Protein AF-A0A1Q6H494-F1 (afdb_monomer_lite)

Radius of gyration: 27.71 Å; chains: 1; bounding box: 66×33×76 Å

pLDDT: mean 83.24, std 15.24, range [41.16, 98.56]

Structure (mmCIF, N/CA/C/O backbone):
data_AF-A0A1Q6H494-F1
#
_entry.id   AF-A0A1Q6H494-F1
#
loop_
_atom_site.group_PDB
_atom_site.id
_atom_site.type_symbol
_atom_site.label_atom_id
_atom_site.label_alt_id
_atom_site.label_comp_id
_atom_site.label_asym_id
_atom_site.label_entity_id
_atom_site.label_seq_id
_atom_site.pdbx_PDB_ins_code
_atom_site.Cartn_x
_atom_site.Cartn_y
_atom_site.Cartn_z
_atom_site.occupancy
_atom_site.B_iso_or_equiv
_atom_site.auth_seq_id
_atom_site.auth_comp_id
_atom_site.auth_asym_id
_atom_site.auth_atom_id
_atom_site.pdbx_PDB_model_num
ATOM 1 N N . MET A 1 1 ? 26.817 -9.855 -6.573 1.00 48.25 1 MET A N 1
ATOM 2 C CA . MET A 1 1 ? 27.328 -9.521 -7.919 1.00 48.25 1 MET A CA 1
ATOM 3 C C . MET A 1 1 ? 26.143 -9.553 -8.898 1.00 48.25 1 MET A C 1
ATOM 5 O O . MET A 1 1 ? 26.113 -10.380 -9.786 1.00 48.25 1 MET A O 1
ATOM 9 N N . GLU A 1 2 ? 25.109 -8.721 -8.691 1.00 61.47 2 GLU A N 1
ATOM 10 C CA . GLU A 1 2 ? 23.854 -8.777 -9.490 1.00 61.47 2 GLU A CA 1
ATOM 11 C C . GLU A 1 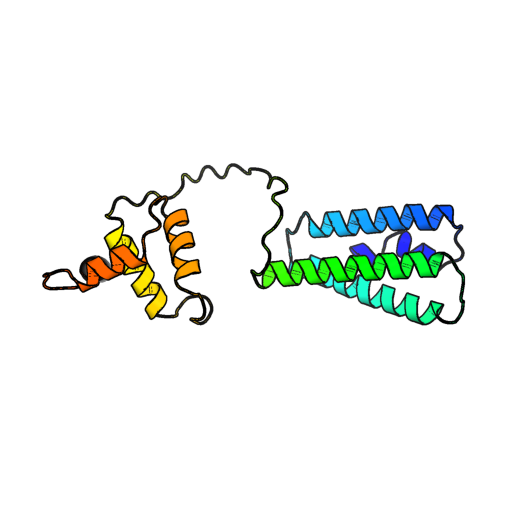2 ? 23.600 -7.522 -10.344 1.00 61.47 2 GLU A C 1
ATOM 13 O O . GLU A 1 2 ? 22.738 -7.532 -11.211 1.00 61.47 2 GLU A O 1
ATOM 18 N N . HIS A 1 3 ? 24.362 -6.439 -10.158 1.00 62.06 3 HIS A N 1
ATOM 19 C CA . HIS A 1 3 ? 24.168 -5.200 -10.926 1.00 62.06 3 HIS A CA 1
ATOM 20 C C . HIS A 1 3 ? 24.832 -5.224 -12.317 1.00 62.06 3 HIS A C 1
ATOM 22 O O . HIS A 1 3 ? 24.537 -4.365 -13.139 1.00 62.06 3 HIS A O 1
ATOM 28 N N . LEU A 1 4 ? 25.700 -6.207 -12.594 1.00 73.88 4 LEU A N 1
ATOM 29 C CA . LEU A 1 4 ? 26.452 -6.319 -13.854 1.00 73.88 4 LEU A CA 1
ATOM 30 C C . LEU A 1 4 ? 25.690 -7.047 -14.976 1.00 73.88 4 LEU A C 1
ATOM 32 O O . LEU A 1 4 ? 26.158 -7.074 -16.112 1.00 73.88 4 LEU A O 1
ATOM 36 N N . ILE A 1 5 ? 24.509 -7.606 -14.685 1.00 79.19 5 ILE A N 1
ATOM 37 C CA . ILE A 1 5 ? 23.743 -8.470 -15.606 1.00 79.19 5 ILE A CA 1
ATOM 38 C C . ILE A 1 5 ? 23.519 -7.795 -16.970 1.00 79.19 5 ILE A C 1
ATOM 40 O O . ILE A 1 5 ? 23.614 -8.433 -18.014 1.00 79.19 5 ILE A O 1
ATOM 44 N N . LEU A 1 6 ? 23.267 -6.484 -16.971 1.00 81.50 6 LEU A N 1
ATOM 45 C CA . LEU A 1 6 ? 22.987 -5.720 -18.187 1.00 81.50 6 LEU A CA 1
ATOM 46 C C . LEU A 1 6 ? 24.255 -5.254 -18.920 1.00 81.50 6 LEU A C 1
ATOM 48 O O . LEU A 1 6 ? 24.252 -5.151 -20.149 1.00 81.50 6 LEU A O 1
ATOM 52 N N . THR A 1 7 ? 25.341 -5.004 -18.191 1.00 76.94 7 THR A N 1
ATOM 53 C CA . THR A 1 7 ? 26.609 -4.490 -18.734 1.00 76.94 7 THR A CA 1
ATOM 54 C C . THR A 1 7 ? 27.553 -5.589 -19.215 1.00 76.94 7 THR A C 1
ATOM 56 O O . THR A 1 7 ? 28.468 -5.323 -19.985 1.00 76.94 7 THR A O 1
ATOM 59 N N . GLU A 1 8 ? 27.317 -6.843 -18.827 1.00 80.00 8 GLU A N 1
ATOM 60 C CA . GLU A 1 8 ? 28.059 -8.005 -19.337 1.00 80.00 8 GLU A CA 1
ATOM 61 C C . GLU A 1 8 ? 27.537 -8.526 -20.688 1.00 80.00 8 GLU A C 1
ATOM 63 O O . GLU A 1 8 ? 28.147 -9.424 -21.290 1.00 80.00 8 GLU A O 1
ATOM 68 N N . THR A 1 9 ? 26.435 -7.953 -21.185 1.00 81.56 9 THR A N 1
ATOM 69 C CA . THR A 1 9 ? 25.800 -8.336 -22.452 1.00 81.56 9 THR A CA 1
ATOM 70 C C . THR A 1 9 ? 26.727 -8.120 -23.651 1.00 81.56 9 THR A C 1
ATOM 72 O O . THR A 1 9 ? 27.613 -7.260 -23.659 1.00 81.56 9 THR A O 1
ATOM 75 N N . SER A 1 10 ? 26.504 -8.895 -24.717 1.00 81.25 10 SER A N 1
ATOM 76 C CA . SER A 1 10 ? 27.231 -8.742 -25.986 1.00 81.25 10 SER A CA 1
ATOM 77 C C . SER A 1 10 ? 27.125 -7.324 -26.552 1.00 81.25 10 SER A C 1
ATOM 79 O O . SER A 1 10 ? 28.066 -6.851 -27.183 1.00 81.25 10 SER A O 1
ATOM 81 N N . PHE A 1 11 ? 26.034 -6.613 -26.258 1.00 87.25 11 PHE A N 1
ATOM 82 C CA . PHE A 1 11 ? 25.824 -5.234 -26.677 1.00 87.25 11 PHE A CA 1
ATOM 83 C C . PHE A 1 11 ? 26.914 -4.282 -26.163 1.00 87.25 11 PHE A C 1
ATOM 85 O O . PHE A 1 11 ? 27.525 -3.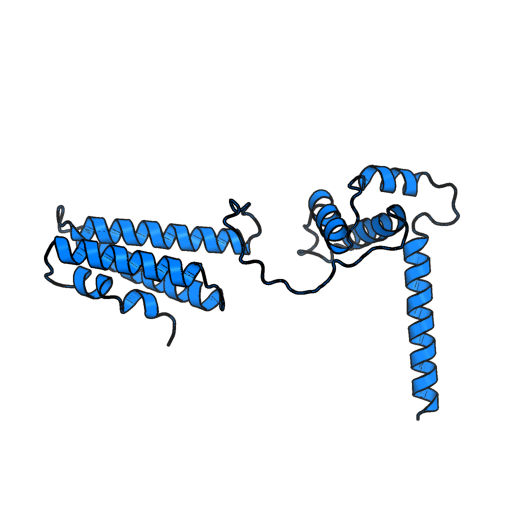581 -26.968 1.00 87.25 11 PHE A O 1
ATOM 92 N N . PHE A 1 12 ? 27.237 -4.311 -24.862 1.00 82.50 12 PHE A N 1
ATOM 93 C CA . PHE A 1 12 ? 28.277 -3.448 -24.279 1.00 82.50 12 PHE A CA 1
ATOM 94 C C . PHE A 1 12 ? 29.678 -3.742 -24.835 1.00 82.50 12 PHE A C 1
ATOM 96 O O . PHE A 1 12 ? 30.480 -2.832 -25.048 1.00 82.50 12 PHE A O 1
ATOM 103 N N . ARG A 1 13 ? 29.956 -5.005 -25.179 1.00 81.62 13 ARG A N 1
ATOM 104 C CA . ARG A 1 13 ? 31.223 -5.387 -25.826 1.00 81.62 13 ARG A CA 1
ATOM 105 C C . ARG A 1 13 ? 31.335 -4.826 -27.243 1.00 81.62 13 ARG A C 1
ATOM 107 O O . ARG A 1 13 ? 32.411 -4.402 -27.655 1.00 81.62 13 ARG A O 1
ATOM 114 N N . LEU A 1 14 ? 30.230 -4.809 -27.989 1.00 80.81 14 LEU A N 1
ATOM 115 C CA . LEU A 1 14 ? 30.208 -4.380 -29.390 1.00 80.81 14 LEU A CA 1
ATOM 116 C C . LEU A 1 14 ? 30.196 -2.851 -29.534 1.00 80.81 14 LEU A C 1
ATOM 118 O O . LEU A 1 14 ? 30.801 -2.331 -30.472 1.00 80.81 14 LEU A O 1
ATOM 122 N N . ILE A 1 15 ? 29.592 -2.116 -28.592 1.00 79.00 15 ILE A N 1
ATOM 123 C CA . ILE A 1 15 ? 29.667 -0.641 -28.569 1.00 79.00 15 ILE A CA 1
ATOM 124 C C . ILE A 1 15 ? 31.051 -0.124 -28.143 1.00 79.00 15 ILE A C 1
ATOM 126 O O . ILE A 1 15 ? 31.426 0.976 -28.547 1.00 79.00 15 ILE A O 1
ATOM 130 N N . GLY A 1 16 ? 31.821 -0.915 -27.385 1.00 68.12 16 GLY A N 1
ATOM 131 C CA . GLY A 1 16 ? 33.218 -0.632 -27.030 1.00 68.12 16 GLY A CA 1
ATOM 132 C C . GLY A 1 16 ? 34.263 -1.109 -28.054 1.00 68.12 16 GLY A C 1
ATOM 133 O O . GLY A 1 16 ? 35.441 -0.796 -27.896 1.00 68.12 16 GLY A O 1
ATOM 134 N N . GLY A 1 17 ? 33.859 -1.856 -29.092 1.00 68.38 17 GLY A N 1
ATOM 135 C CA . GLY A 1 17 ? 34.751 -2.533 -30.046 1.00 68.38 17 GLY A CA 1
ATOM 136 C C . GLY A 1 17 ? 34.534 -2.171 -31.527 1.00 68.38 17 GLY A C 1
ATOM 137 O O . GLY A 1 17 ? 33.851 -1.205 -31.870 1.00 68.38 17 GLY A O 1
ATOM 138 N N . SER A 1 18 ? 35.135 -2.950 -32.438 1.00 58.34 18 SER A N 1
ATOM 139 C CA . SER A 1 18 ? 35.147 -2.724 -33.899 1.00 58.34 18 SER A CA 1
ATOM 140 C C . SER A 1 18 ? 34.170 -3.620 -34.687 1.00 58.34 18 SER A C 1
ATOM 142 O O . SER A 1 18 ? 34.555 -4.222 -35.686 1.00 58.34 18 SER A O 1
ATOM 144 N N . ALA A 1 19 ? 32.924 -3.746 -34.231 1.00 57.44 19 ALA A N 1
ATOM 145 C CA . ALA A 1 19 ? 31.942 -4.672 -34.809 1.00 57.44 19 ALA A CA 1
ATOM 146 C C . ALA A 1 19 ? 31.253 -4.183 -36.102 1.00 57.44 19 ALA A C 1
ATOM 148 O O . ALA A 1 19 ? 31.199 -2.973 -36.367 1.00 57.44 19 ALA A O 1
ATOM 149 N N . CYS A 1 20 ? 30.692 -5.133 -36.867 1.00 61.88 20 CYS A N 1
ATOM 150 C CA . CYS A 1 20 ? 29.873 -4.899 -38.065 1.00 61.88 20 CYS A CA 1
ATOM 151 C C . CYS A 1 20 ? 28.445 -4.419 -37.709 1.00 61.88 20 CYS A C 1
ATOM 153 O O . CYS A 1 20 ? 27.949 -4.635 -36.603 1.00 61.88 20 CYS A O 1
ATOM 155 N N . ASN A 1 21 ? 27.764 -3.752 -38.650 1.00 65.44 21 ASN A N 1
ATOM 156 C CA . ASN A 1 21 ? 26.448 -3.130 -38.437 1.00 65.44 21 ASN A CA 1
ATOM 157 C C . ASN A 1 21 ? 25.306 -4.125 -38.153 1.00 65.44 21 ASN A C 1
ATOM 159 O O . ASN A 1 21 ? 24.384 -3.784 -37.411 1.00 65.44 21 ASN A O 1
ATOM 163 N N . ASP A 1 22 ? 25.354 -5.335 -38.709 1.00 68.44 22 ASP A N 1
ATOM 164 C CA . ASP A 1 22 ? 24.298 -6.331 -38.480 1.00 68.44 22 ASP A CA 1
ATOM 165 C C . ASP A 1 22 ? 24.406 -6.943 -37.069 1.00 68.44 22 ASP A C 1
ATOM 167 O O . ASP A 1 22 ? 23.403 -7.144 -36.383 1.00 68.44 22 ASP A O 1
ATOM 171 N N . GLU A 1 23 ? 25.635 -7.108 -36.569 1.00 79.31 23 GLU A N 1
ATOM 172 C CA . GLU A 1 23 ? 25.935 -7.658 -35.239 1.00 79.31 23 GLU A CA 1
ATOM 173 C C . GLU A 1 23 ? 25.487 -6.717 -34.104 1.00 79.31 23 GLU A C 1
ATOM 175 O O . GLU A 1 23 ? 25.027 -7.154 -3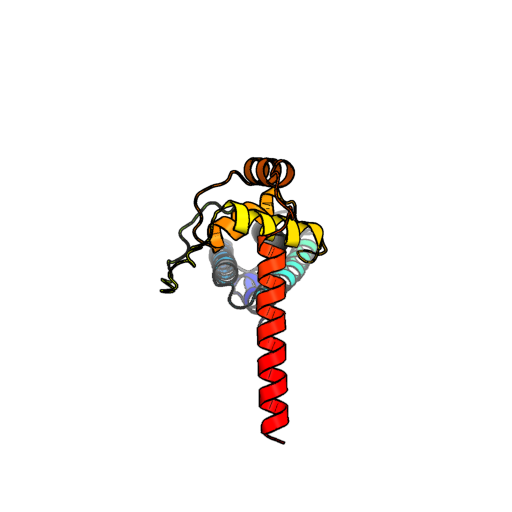3.041 1.00 79.31 23 GLU A O 1
ATOM 180 N N . ILE A 1 24 ? 25.579 -5.397 -34.312 1.00 82.88 24 ILE A N 1
ATOM 181 C CA . ILE A 1 24 ? 25.143 -4.424 -33.301 1.00 82.88 24 ILE A CA 1
ATOM 182 C C . ILE A 1 24 ? 23.616 -4.350 -33.176 1.00 82.88 24 ILE A C 1
ATOM 184 O O . ILE A 1 24 ? 23.098 -4.131 -32.081 1.00 82.88 24 ILE A O 1
ATOM 188 N N . GLN A 1 25 ? 22.876 -4.567 -34.266 1.00 85.12 25 GLN A N 1
ATOM 189 C CA . GLN A 1 25 ? 21.416 -4.584 -34.215 1.00 85.12 25 GLN A CA 1
ATOM 190 C C . GLN A 1 25 ? 20.896 -5.810 -33.459 1.00 85.12 25 GLN A C 1
ATOM 192 O O . GLN A 1 25 ? 20.002 -5.686 -32.619 1.00 85.12 25 GLN A O 1
ATOM 197 N N . GLU A 1 26 ? 21.454 -6.988 -33.743 1.00 87.06 26 GLU A N 1
ATOM 198 C CA . GLU A 1 26 ? 21.078 -8.229 -33.065 1.00 87.06 26 GLU A CA 1
ATOM 199 C C . GLU A 1 26 ? 21.383 -8.153 -31.565 1.00 87.06 26 GLU A C 1
ATOM 201 O O . GLU A 1 26 ? 20.511 -8.410 -30.731 1.00 87.06 26 GLU A O 1
ATOM 206 N N . SER A 1 27 ? 22.587 -7.698 -31.209 1.00 88.56 27 SER A N 1
ATOM 207 C CA . SER A 1 27 ? 22.971 -7.525 -29.805 1.00 88.56 27 SER A CA 1
ATOM 208 C C . SER A 1 27 ? 22.142 -6.465 -29.078 1.00 88.56 27 SER A C 1
ATOM 210 O O . SER A 1 27 ? 21.780 -6.678 -27.921 1.00 88.56 27 SER A O 1
ATOM 212 N N . TYR A 1 28 ? 21.761 -5.368 -29.745 1.00 91.00 28 TYR A N 1
ATOM 213 C CA . TYR A 1 28 ? 20.819 -4.391 -29.196 1.00 91.00 28 TYR A CA 1
ATOM 214 C C . TYR A 1 28 ? 19.468 -5.038 -28.863 1.00 91.00 28 TYR A C 1
ATOM 216 O O . TYR A 1 28 ? 18.952 -4.851 -27.763 1.00 91.00 28 TYR A O 1
ATOM 224 N N . ASN A 1 29 ? 18.898 -5.830 -29.774 1.00 89.06 29 ASN A N 1
ATOM 225 C CA . ASN A 1 29 ? 17.623 -6.510 -29.527 1.00 89.06 29 ASN A CA 1
ATOM 226 C C . ASN A 1 29 ? 17.722 -7.507 -28.359 1.00 89.06 29 ASN A C 1
ATOM 228 O O . ASN A 1 29 ? 16.798 -7.599 -27.543 1.00 89.06 29 ASN A O 1
ATOM 232 N N . GLY A 1 30 ? 18.853 -8.211 -28.245 1.00 90.38 30 GLY A N 1
ATOM 233 C CA . GLY A 1 30 ? 19.160 -9.064 -27.096 1.00 90.38 30 GLY A CA 1
ATOM 234 C C . GLY A 1 30 ? 19.204 -8.275 -25.785 1.00 90.38 30 GLY A C 1
ATOM 235 O O . GLY A 1 30 ? 18.525 -8.639 -24.829 1.00 90.38 30 GLY A O 1
ATOM 236 N N . PHE A 1 31 ? 19.907 -7.140 -25.765 1.00 93.81 31 PHE A N 1
ATOM 237 C CA . PHE A 1 31 ? 19.960 -6.246 -24.606 1.00 93.81 31 PHE A CA 1
ATOM 238 C C . PHE A 1 31 ? 18.569 -5.756 -24.179 1.00 93.81 31 PHE A C 1
ATOM 240 O O . PHE A 1 31 ? 18.227 -5.819 -23.000 1.00 93.81 31 PHE A O 1
ATOM 247 N N . ILE A 1 32 ? 17.732 -5.321 -25.127 1.00 93.88 32 ILE A N 1
ATOM 248 C CA . ILE A 1 32 ? 16.355 -4.895 -24.832 1.00 93.88 32 ILE A CA 1
ATOM 249 C C . ILE A 1 32 ? 15.541 -6.040 -24.222 1.00 93.88 32 ILE A C 1
ATOM 251 O O . ILE A 1 32 ? 14.803 -5.822 -23.262 1.00 93.88 32 ILE A O 1
ATOM 255 N N . SER A 1 33 ? 15.693 -7.257 -24.744 1.00 90.06 33 SER A N 1
ATOM 256 C CA . SER A 1 33 ? 14.998 -8.437 -24.219 1.00 90.06 33 SER A CA 1
ATOM 257 C C . SER A 1 33 ? 15.414 -8.746 -22.777 1.00 90.06 33 SER A C 1
ATOM 259 O O . SER A 1 33 ? 14.554 -9.037 -21.946 1.00 90.06 33 SER A O 1
ATOM 261 N N . GLU A 1 34 ? 16.702 -8.604 -22.456 1.00 90.06 34 GLU A N 1
ATOM 262 C CA . GLU A 1 34 ? 17.229 -8.783 -21.098 1.00 90.06 34 GLU A CA 1
ATOM 263 C C . GLU A 1 34 ? 16.669 -7.726 -20.134 1.00 90.06 34 GLU A C 1
ATOM 265 O O . GLU A 1 34 ? 16.166 -8.058 -19.061 1.00 90.06 34 GLU A O 1
ATOM 270 N N . VAL A 1 35 ? 16.652 -6.454 -20.552 1.00 90.31 35 VAL A N 1
ATOM 271 C CA . VAL A 1 35 ? 16.048 -5.356 -19.779 1.00 90.31 35 VAL A CA 1
ATOM 272 C C . VAL A 1 35 ? 14.566 -5.629 -19.508 1.00 90.31 35 VAL A C 1
ATOM 274 O O . VAL A 1 35 ? 14.103 -5.463 -18.378 1.00 90.31 35 VAL A O 1
ATOM 277 N N . VAL A 1 36 ? 13.811 -6.071 -20.519 1.00 89.12 36 VAL A N 1
ATOM 278 C CA . VAL A 1 36 ? 12.387 -6.409 -20.367 1.00 89.12 36 VAL A CA 1
ATOM 279 C C . VAL A 1 36 ? 12.200 -7.599 -19.429 1.00 89.12 36 VAL A C 1
ATOM 281 O O . VAL A 1 36 ? 11.323 -7.543 -18.568 1.00 89.12 36 VAL A O 1
ATOM 284 N N . SER A 1 37 ? 13.015 -8.648 -19.550 1.00 88.06 37 SER A N 1
ATOM 285 C CA . SER A 1 37 ? 12.975 -9.822 -18.667 1.00 88.06 37 SER A CA 1
ATOM 286 C C . SER A 1 37 ? 13.212 -9.430 -17.206 1.00 88.06 37 SER A C 1
ATOM 288 O O . SER A 1 37 ? 12.396 -9.751 -16.335 1.00 88.06 37 SER A O 1
ATOM 290 N N . LEU A 1 38 ? 14.261 -8.640 -16.955 1.00 86.50 38 LEU A N 1
ATOM 291 C CA . LEU A 1 38 ? 14.612 -8.134 -15.629 1.00 86.50 38 LEU A CA 1
ATOM 292 C C . LEU A 1 38 ? 13.497 -7.261 -15.030 1.00 86.50 38 LEU A C 1
ATOM 294 O O . LEU A 1 38 ? 13.221 -7.328 -13.832 1.00 86.50 38 LEU A O 1
ATOM 298 N N . CYS A 1 39 ? 12.821 -6.467 -15.864 1.00 84.69 39 CYS A N 1
ATOM 299 C CA . CYS A 1 39 ? 11.705 -5.625 -15.433 1.00 84.69 39 CYS A CA 1
ATOM 300 C C . CYS A 1 39 ? 10.373 -6.377 -15.292 1.00 84.69 39 CYS A C 1
ATOM 302 O O . CYS A 1 39 ? 9.480 -5.904 -14.591 1.00 84.69 39 CYS A O 1
ATOM 304 N N . SER A 1 40 ? 10.202 -7.516 -15.962 1.00 81.12 40 SER A N 1
ATOM 305 C CA . SER A 1 40 ? 8.965 -8.308 -15.916 1.00 81.12 40 SER A CA 1
ATOM 306 C 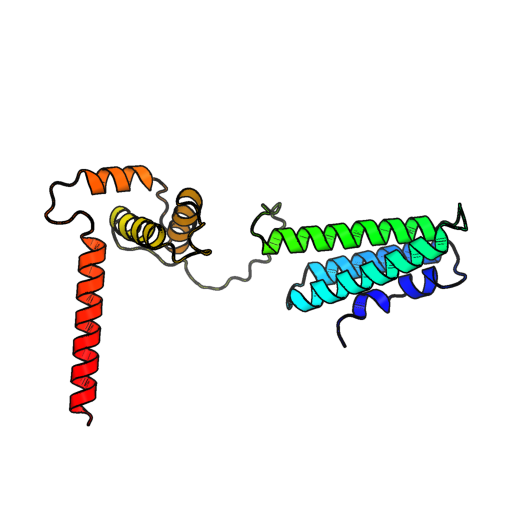C . SER A 1 40 ? 8.945 -9.260 -14.720 1.00 81.12 40 SER A C 1
ATOM 308 O O . SER A 1 40 ? 7.899 -9.469 -14.108 1.00 81.12 40 SER A O 1
ATOM 310 N N . ASN A 1 41 ? 10.108 -9.796 -14.345 1.00 69.06 41 ASN A N 1
ATOM 311 C CA . ASN A 1 41 ? 10.281 -10.739 -13.242 1.00 69.06 41 ASN A CA 1
ATOM 312 C C . ASN A 1 41 ? 10.779 -10.043 -11.966 1.00 69.06 41 ASN A C 1
ATOM 314 O O . ASN A 1 41 ? 11.749 -10.506 -11.378 1.00 69.06 41 ASN A O 1
ATOM 318 N N . MET A 1 42 ? 10.144 -8.937 -11.550 1.00 65.81 42 MET A N 1
ATOM 319 C CA . MET A 1 42 ? 10.506 -8.091 -10.387 1.00 65.81 42 MET A CA 1
ATOM 320 C C . MET A 1 42 ? 10.461 -8.826 -9.028 1.00 65.81 42 MET A C 1
ATOM 322 O O . MET A 1 42 ? 9.714 -8.455 -8.125 1.00 65.81 42 MET A O 1
ATOM 326 N N . LEU A 1 43 ? 11.262 -9.877 -8.868 1.00 63.91 43 LEU A N 1
ATOM 327 C CA . LEU A 1 43 ? 11.434 -10.645 -7.640 1.00 63.91 43 LEU A CA 1
ATOM 328 C C . LEU A 1 43 ? 12.168 -9.803 -6.588 1.00 63.91 43 LEU A C 1
ATOM 330 O O . LEU A 1 43 ? 11.864 -9.913 -5.404 1.00 63.91 43 LEU A O 1
ATOM 334 N N . ASN A 1 44 ? 13.081 -8.925 -7.027 1.00 74.75 44 ASN A N 1
ATOM 335 C CA . ASN A 1 44 ? 13.752 -7.936 -6.189 1.00 74.75 44 ASN A CA 1
ATOM 336 C C . ASN A 1 44 ? 13.825 -6.563 -6.899 1.00 74.75 44 ASN A C 1
ATOM 338 O O . ASN A 1 44 ? 14.713 -6.337 -7.726 1.00 74.75 44 ASN A O 1
ATOM 342 N N . PRO A 1 45 ? 12.909 -5.628 -6.580 1.00 78.12 45 PRO A N 1
ATOM 343 C CA . PRO A 1 45 ? 12.851 -4.315 -7.220 1.00 78.12 45 PRO A CA 1
ATOM 344 C C . PRO A 1 45 ? 14.108 -3.462 -7.026 1.00 78.12 45 PRO A C 1
ATOM 346 O O . PRO A 1 45 ? 14.384 -2.606 -7.867 1.00 78.12 45 PRO A O 1
ATOM 349 N N . GLU A 1 46 ? 14.839 -3.633 -5.922 1.00 80.75 46 GLU A N 1
ATOM 350 C CA . GLU A 1 46 ? 16.062 -2.871 -5.643 1.00 80.75 46 GLU A CA 1
ATOM 351 C C . GLU A 1 46 ? 17.188 -3.292 -6.584 1.00 80.75 46 GLU A C 1
ATOM 353 O O . GLU A 1 46 ? 17.820 -2.440 -7.206 1.00 80.75 46 GLU A O 1
ATOM 358 N N . ASN A 1 47 ? 17.361 -4.598 -6.788 1.00 83.19 47 ASN A N 1
ATOM 359 C CA . ASN A 1 47 ? 18.398 -5.128 -7.672 1.00 83.19 47 ASN A CA 1
ATOM 360 C C . ASN A 1 47 ? 18.139 -4.754 -9.136 1.00 83.19 47 ASN A C 1
ATOM 362 O O . ASN A 1 47 ? 19.067 -4.340 -9.831 1.00 83.19 47 ASN A O 1
ATOM 366 N N . THR A 1 48 ? 16.878 -4.801 -9.584 1.00 87.25 48 THR A N 1
ATOM 367 C CA . THR A 1 48 ? 16.498 -4.319 -10.922 1.00 87.25 48 THR A CA 1
ATOM 368 C C . THR A 1 48 ? 16.811 -2.833 -11.092 1.00 87.25 48 THR A C 1
ATOM 370 O O . THR A 1 48 ? 17.339 -2.432 -12.127 1.00 87.25 48 THR A O 1
ATOM 373 N N . PHE A 1 49 ? 16.535 -2.010 -10.075 1.00 88.62 49 PHE A N 1
ATOM 374 C CA . PHE A 1 49 ? 16.868 -0.587 -10.111 1.00 88.62 49 PHE A CA 1
ATOM 375 C C . PHE A 1 49 ? 18.381 -0.362 -10.213 1.00 88.62 49 PHE A C 1
ATOM 377 O O . PHE A 1 49 ? 18.817 0.357 -11.106 1.00 88.62 49 PHE A O 1
ATOM 384 N N . PHE A 1 50 ? 19.188 -1.025 -9.378 1.00 89.25 50 PHE A N 1
ATOM 385 C CA . PHE A 1 50 ? 20.646 -0.876 -9.419 1.00 89.25 50 PHE A CA 1
ATOM 386 C C . PHE A 1 50 ? 21.253 -1.317 -10.752 1.00 89.25 50 PHE A C 1
ATOM 388 O O . PHE A 1 50 ? 22.113 -0.618 -11.283 1.00 89.25 50 PHE A O 1
ATOM 395 N N . ALA A 1 51 ? 20.790 -2.433 -11.321 1.00 90.06 51 ALA A N 1
ATOM 396 C CA . ALA A 1 51 ? 21.263 -2.907 -12.620 1.00 90.06 51 ALA A CA 1
ATOM 397 C C . ALA A 1 51 ? 20.936 -1.915 -13.750 1.00 90.06 51 ALA A C 1
ATOM 399 O O . ALA A 1 51 ? 21.787 -1.635 -14.594 1.00 90.06 51 ALA A O 1
ATOM 400 N N . LEU A 1 52 ? 19.725 -1.346 -13.755 1.00 92.06 52 LEU A N 1
ATOM 401 C CA . LEU A 1 52 ? 19.322 -0.352 -14.752 1.00 92.06 52 LEU A CA 1
ATOM 402 C C . LEU A 1 52 ? 20.061 0.975 -14.585 1.00 92.06 52 LEU A C 1
ATOM 404 O O . LEU A 1 52 ? 20.496 1.540 -15.583 1.00 92.06 52 LEU A O 1
ATOM 408 N N . SER A 1 53 ? 20.234 1.461 -13.353 1.00 91.31 53 SER A N 1
ATOM 409 C CA . SER A 1 53 ? 21.009 2.676 -13.082 1.00 91.31 53 SER A CA 1
ATOM 410 C C . SER A 1 53 ? 22.463 2.518 -13.515 1.00 91.31 53 SER A C 1
ATOM 412 O O . SER A 1 53 ? 23.014 3.418 -14.140 1.00 91.31 53 SER A O 1
ATOM 414 N N . PHE A 1 54 ? 23.067 1.357 -13.250 1.00 91.81 54 PHE A N 1
ATOM 415 C CA . PHE A 1 54 ? 24.432 1.074 -13.681 1.00 91.81 54 PHE A CA 1
ATOM 416 C C . PHE A 1 54 ? 24.548 1.025 -15.212 1.00 91.81 54 PHE A C 1
ATOM 418 O O . PHE A 1 54 ? 25.395 1.704 -15.790 1.00 91.81 54 PHE A O 1
ATOM 425 N N . ALA A 1 55 ? 23.641 0.311 -15.888 1.00 92.38 55 ALA A N 1
ATOM 426 C CA . ALA A 1 55 ? 23.585 0.294 -17.349 1.00 92.38 55 ALA A CA 1
ATOM 427 C C . ALA A 1 55 ? 23.363 1.695 -17.947 1.00 92.38 55 ALA A C 1
ATOM 429 O O . ALA A 1 55 ? 23.946 2.017 -18.980 1.00 92.38 55 ALA A O 1
ATOM 430 N N . GLU A 1 56 ? 22.549 2.541 -17.309 1.00 94.56 56 GLU A N 1
ATOM 431 C CA . GLU A 1 56 ? 22.367 3.931 -17.725 1.00 94.56 56 GLU A CA 1
ATOM 432 C C . GLU A 1 56 ? 23.681 4.719 -17.647 1.00 94.56 56 GLU A C 1
ATOM 434 O O . GLU A 1 56 ? 24.036 5.387 -18.618 1.00 94.56 56 GLU A O 1
ATOM 439 N N . THR A 1 57 ? 24.411 4.631 -16.529 1.00 91.50 57 THR A N 1
ATOM 440 C CA . THR A 1 57 ? 25.703 5.313 -16.344 1.00 91.50 57 THR A CA 1
ATOM 441 C C . THR A 1 57 ? 26.707 4.920 -17.427 1.00 91.50 57 THR A C 1
ATOM 443 O O . THR A 1 57 ? 27.292 5.795 -18.068 1.00 91.50 57 THR A O 1
ATOM 446 N N . GLU A 1 58 ? 26.852 3.625 -17.700 1.00 91.00 58 GLU A N 1
ATOM 447 C CA . GLU A 1 58 ? 27.774 3.137 -18.731 1.00 91.00 58 GLU A CA 1
ATOM 448 C C . GLU A 1 58 ? 27.355 3.595 -20.143 1.00 91.00 58 GLU A C 1
ATOM 450 O O . GLU A 1 58 ? 28.189 4.019 -20.946 1.00 91.00 58 GLU A O 1
ATOM 455 N N . LEU A 1 59 ? 26.052 3.596 -20.457 1.00 92.19 59 LEU A N 1
ATOM 456 C CA . LEU A 1 59 ? 25.552 4.092 -21.748 1.00 92.19 59 LEU A CA 1
ATOM 457 C C . LEU A 1 59 ? 25.768 5.599 -21.925 1.00 92.19 59 LEU A C 1
ATOM 459 O O . LEU A 1 59 ? 26.099 6.033 -23.027 1.00 92.19 59 LEU A O 1
ATOM 463 N N . GLN A 1 60 ? 25.606 6.396 -20.864 1.00 90.31 60 GLN A N 1
ATOM 464 C CA . GLN A 1 60 ? 25.898 7.835 -20.891 1.00 90.31 60 GLN A CA 1
ATOM 465 C C . GLN A 1 60 ? 27.385 8.101 -21.157 1.00 90.31 60 GLN A C 1
ATOM 467 O O . GLN A 1 60 ? 27.727 8.999 -21.932 1.00 90.31 60 GLN A O 1
ATOM 472 N N . PHE A 1 61 ? 28.270 7.305 -20.555 1.00 86.75 61 PHE A N 1
ATOM 473 C CA . PHE A 1 61 ? 29.706 7.399 -20.799 1.00 86.75 61 PHE A CA 1
ATOM 474 C C . PHE A 1 61 ? 30.048 7.087 -22.264 1.00 86.75 61 PHE A C 1
ATOM 476 O O . PHE A 1 61 ? 30.734 7.871 -22.921 1.00 86.75 61 PHE A O 1
ATOM 483 N N . HIS A 1 62 ? 29.495 6.006 -22.821 1.00 82.88 62 HIS A N 1
ATOM 484 C CA . HIS A 1 62 ? 29.677 5.670 -24.235 1.00 82.88 62 HIS A CA 1
ATOM 485 C C . HIS A 1 62 ? 29.113 6.727 -25.195 1.00 82.88 62 HIS A C 1
ATOM 487 O O . HIS A 1 62 ? 29.730 6.980 -26.228 1.00 82.88 62 HIS A O 1
ATOM 493 N N . ASP A 1 63 ? 27.976 7.351 -24.876 1.00 84.06 63 ASP A N 1
ATOM 494 C CA . ASP A 1 63 ? 27.399 8.433 -25.687 1.00 84.06 63 ASP A CA 1
ATOM 495 C C . ASP A 1 63 ? 28.324 9.662 -25.703 1.00 84.06 63 ASP A C 1
ATOM 497 O O . ASP A 1 63 ? 28.626 10.198 -26.768 1.00 84.06 63 ASP A O 1
ATOM 501 N N . THR A 1 64 ? 28.881 10.023 -24.541 1.00 83.25 64 THR A N 1
ATOM 502 C CA . THR A 1 64 ? 29.840 11.135 -24.387 1.00 83.25 64 THR A CA 1
ATOM 503 C C . THR A 1 64 ? 31.142 10.895 -25.159 1.00 83.25 64 THR A C 1
ATOM 505 O O . THR A 1 64 ? 31.712 11.820 -25.729 1.00 83.25 64 THR A O 1
ATOM 508 N N . LEU A 1 65 ? 31.619 9.649 -25.229 1.00 74.69 65 LEU A N 1
ATOM 509 C CA . LEU A 1 65 ? 32.800 9.303 -26.030 1.00 74.69 65 LEU A CA 1
ATOM 510 C C . LEU A 1 65 ? 32.523 9.296 -27.544 1.00 74.69 65 LEU A C 1
ATOM 512 O O . LEU A 1 65 ? 33.448 9.413 -28.344 1.00 74.69 65 LEU A O 1
ATOM 516 N N . GLN A 1 66 ? 31.264 9.134 -27.961 1.00 70.81 66 GLN A N 1
ATOM 517 C CA . GLN A 1 66 ? 30.883 9.021 -29.373 1.00 70.81 66 GLN A CA 1
ATOM 518 C C . GLN A 1 66 ? 30.437 10.347 -30.003 1.00 70.81 66 GLN A C 1
ATOM 520 O O . GLN A 1 66 ? 30.351 10.421 -31.231 1.00 70.81 66 GLN A O 1
ATOM 525 N N . THR A 1 67 ? 30.222 11.409 -29.217 1.00 59.50 67 THR A N 1
ATOM 526 C CA . THR A 1 67 ? 29.857 12.747 -29.723 1.00 59.50 67 THR A CA 1
ATOM 527 C C . THR A 1 67 ? 30.913 13.398 -30.625 1.00 59.50 67 THR A C 1
ATOM 529 O O . THR A 1 67 ? 30.586 14.333 -31.350 1.00 59.50 67 THR A O 1
ATOM 532 N N . GLU A 1 68 ? 32.146 12.885 -30.664 1.00 59.19 68 GLU A N 1
ATOM 533 C CA . GLU A 1 68 ? 33.205 13.368 -31.567 1.00 59.19 68 GLU A CA 1
ATOM 534 C C . GLU A 1 68 ? 33.178 12.705 -32.962 1.00 59.19 68 GLU A C 1
ATOM 536 O O . GLU A 1 68 ? 33.784 13.215 -33.903 1.00 59.19 68 GLU A O 1
ATOM 541 N N . ASN A 1 69 ? 32.438 11.600 -33.141 1.00 55.44 69 ASN A N 1
ATOM 542 C CA . ASN A 1 69 ? 32.398 10.807 -34.378 1.00 55.44 69 ASN A CA 1
ATOM 543 C C . ASN A 1 69 ? 30.979 10.775 -34.974 1.00 55.44 69 ASN A C 1
ATOM 545 O O . ASN A 1 69 ? 30.240 9.787 -34.903 1.00 55.44 69 ASN A O 1
ATOM 549 N N . THR A 1 70 ? 30.582 11.904 -35.559 1.00 48.25 70 THR A N 1
ATOM 550 C CA . THR A 1 70 ? 29.257 12.104 -36.161 1.00 48.25 70 THR A CA 1
ATOM 551 C C . THR A 1 70 ? 29.047 11.153 -37.345 1.00 48.25 70 THR A C 1
ATOM 553 O O . THR A 1 70 ? 29.586 11.373 -38.425 1.00 48.25 70 THR A O 1
ATOM 556 N N . GLY A 1 71 ? 28.250 10.096 -37.155 1.00 55.28 71 GLY A N 1
ATOM 557 C CA . GLY A 1 71 ? 27.780 9.232 -38.250 1.00 55.28 71 GLY A CA 1
ATOM 558 C C . GLY A 1 71 ? 27.927 7.724 -38.046 1.00 55.28 71 GLY A C 1
ATOM 559 O O . GLY A 1 71 ? 27.524 6.961 -38.919 1.00 55.28 71 GLY A O 1
ATOM 560 N N . ASN A 1 72 ? 28.465 7.258 -36.916 1.00 69.06 72 ASN A N 1
ATOM 561 C CA . ASN A 1 72 ? 28.569 5.821 -36.672 1.00 69.06 72 ASN A CA 1
ATOM 562 C C . ASN A 1 72 ? 27.222 5.256 -36.180 1.00 69.06 72 ASN A C 1
ATOM 564 O O . ASN A 1 72 ? 26.686 5.731 -35.174 1.00 69.06 72 ASN A O 1
ATOM 568 N N . ASN A 1 73 ? 26.698 4.221 -36.849 1.00 72.38 73 ASN A N 1
ATOM 569 C CA . ASN A 1 73 ? 25.461 3.515 -36.480 1.00 72.38 73 ASN A CA 1
ATOM 570 C C . ASN A 1 73 ? 25.434 3.088 -35.001 1.00 72.38 73 ASN A C 1
ATOM 572 O O . ASN A 1 73 ? 24.369 3.039 -34.391 1.00 72.38 73 ASN A O 1
ATOM 576 N N . ARG A 1 74 ? 26.602 2.865 -34.386 1.00 78.88 74 ARG A N 1
ATOM 577 C CA . ARG A 1 74 ? 26.743 2.556 -32.952 1.00 78.88 74 ARG A CA 1
ATOM 578 C C . ARG A 1 74 ? 26.158 3.634 -32.041 1.00 78.88 74 ARG A C 1
ATOM 580 O O . ARG A 1 74 ? 25.415 3.300 -31.122 1.00 78.88 74 ARG A O 1
ATOM 587 N N . SER A 1 75 ? 26.379 4.908 -32.364 1.00 82.94 75 SER A N 1
ATOM 588 C CA . SER A 1 75 ? 25.833 6.043 -31.601 1.00 82.94 75 SER A CA 1
ATOM 589 C C . SER A 1 75 ? 24.306 6.045 -31.581 1.00 82.94 75 SER A C 1
ATOM 591 O O . SER A 1 75 ? 23.683 6.507 -30.628 1.00 82.94 75 SER A O 1
ATOM 593 N N . ILE A 1 76 ? 23.674 5.522 -32.637 1.00 85.50 76 ILE A N 1
ATOM 594 C CA . ILE A 1 76 ? 22.218 5.419 -32.726 1.00 85.50 76 ILE A CA 1
ATOM 595 C C . ILE A 1 76 ? 21.731 4.338 -31.760 1.00 85.50 76 ILE A C 1
ATOM 597 O O . ILE A 1 76 ? 20.784 4.571 -31.013 1.00 85.50 76 ILE A O 1
ATOM 601 N N . TYR A 1 77 ? 22.390 3.178 -31.727 1.00 88.44 77 TYR A N 1
ATOM 602 C CA . TYR A 1 77 ? 22.018 2.088 -30.825 1.00 88.44 77 TYR A CA 1
ATOM 603 C C . TYR A 1 77 ? 22.286 2.413 -29.354 1.00 88.44 77 TYR A C 1
ATOM 605 O O . TYR A 1 77 ? 21.435 2.106 -28.521 1.00 88.44 77 TYR A O 1
ATOM 613 N N . VAL A 1 78 ? 23.389 3.100 -29.033 1.00 89.62 78 VAL A N 1
ATOM 614 C CA . VAL A 1 78 ? 23.663 3.597 -27.671 1.00 89.62 78 VAL A CA 1
ATOM 615 C C . VAL A 1 78 ? 22.559 4.555 -27.220 1.00 89.62 78 VAL A C 1
ATOM 617 O O . VAL A 1 78 ? 21.951 4.330 -26.176 1.00 89.62 78 VAL A O 1
ATOM 620 N N . ARG A 1 79 ? 22.197 5.553 -28.039 1.00 89.81 79 ARG A N 1
ATOM 621 C CA . ARG A 1 79 ? 21.106 6.491 -27.715 1.00 89.81 79 ARG A CA 1
ATOM 622 C C . ARG A 1 79 ? 19.745 5.807 -27.589 1.00 89.81 79 ARG A C 1
ATOM 624 O O . ARG A 1 79 ? 18.973 6.143 -26.691 1.00 89.81 79 ARG A O 1
ATOM 631 N N . LYS A 1 80 ? 19.447 4.823 -28.446 1.00 92.88 80 LYS A N 1
ATOM 632 C CA . LYS A 1 80 ? 18.223 4.008 -28.345 1.00 92.88 80 LYS A CA 1
ATOM 633 C C . LYS A 1 80 ? 18.181 3.213 -27.041 1.00 92.88 80 LYS A C 1
ATOM 635 O O . LYS A 1 80 ? 17.147 3.204 -26.377 1.00 92.88 80 LYS A O 1
ATOM 640 N N . ALA A 1 81 ? 19.279 2.551 -26.679 1.00 93.25 81 ALA A N 1
ATOM 641 C CA . ALA A 1 81 ? 19.387 1.783 -25.442 1.00 93.25 81 ALA A CA 1
ATOM 642 C C . ALA A 1 81 ? 19.254 2.695 -24.217 1.00 93.25 81 ALA A C 1
ATOM 644 O O . ALA A 1 81 ? 18.448 2.411 -23.335 1.00 93.25 81 ALA A O 1
ATOM 645 N N . LEU A 1 82 ? 19.951 3.835 -24.215 1.00 93.31 82 LEU A N 1
ATOM 646 C CA . LEU A 1 82 ? 19.891 4.828 -23.144 1.00 93.31 82 LEU A CA 1
ATOM 647 C C . LEU A 1 82 ? 18.468 5.362 -22.946 1.00 93.31 82 LEU A C 1
ATOM 649 O O . LEU A 1 82 ? 17.965 5.408 -21.824 1.00 93.31 82 LEU A O 1
ATOM 653 N N . SER A 1 83 ? 17.791 5.726 -24.039 1.00 94.12 83 SER A N 1
ATOM 654 C CA . SER A 1 83 ? 16.401 6.187 -23.996 1.00 94.12 83 SER A CA 1
ATOM 655 C C . SER A 1 83 ? 15.464 5.119 -23.428 1.00 94.12 83 SER A C 1
ATOM 657 O O . SER A 1 83 ? 14.601 5.432 -22.606 1.00 94.12 83 SER A O 1
ATOM 659 N N . PHE A 1 84 ? 15.651 3.858 -23.821 1.00 95.25 84 PHE A N 1
ATOM 660 C CA . PHE A 1 84 ? 14.839 2.755 -23.323 1.00 95.25 84 PHE A CA 1
ATOM 661 C C . PHE A 1 84 ? 15.060 2.501 -21.826 1.00 95.25 84 PHE A C 1
ATOM 663 O O . PHE A 1 84 ? 14.090 2.461 -21.074 1.00 95.25 84 PHE A O 1
ATOM 670 N N . VAL A 1 85 ? 16.316 2.402 -21.376 1.00 95.00 85 VAL A N 1
ATOM 671 C CA . VAL A 1 85 ? 16.663 2.183 -19.959 1.00 95.00 85 VAL A CA 1
ATOM 672 C C . VAL A 1 85 ? 16.101 3.297 -19.074 1.00 95.00 85 VAL A C 1
ATOM 674 O O . VAL A 1 85 ? 15.468 3.001 -18.062 1.00 95.00 85 VAL A O 1
ATOM 677 N N . ARG A 1 86 ? 16.226 4.567 -19.487 1.00 94.62 86 ARG A N 1
ATOM 678 C CA . ARG A 1 86 ? 15.624 5.711 -18.775 1.00 94.62 86 ARG A CA 1
ATOM 679 C C . ARG A 1 86 ? 14.113 5.582 -18.635 1.00 94.62 86 ARG A C 1
ATOM 681 O O . ARG A 1 86 ? 13.575 5.803 -17.554 1.00 94.62 86 ARG A O 1
ATOM 688 N N . LYS A 1 87 ? 13.427 5.175 -19.705 1.00 93.56 87 LYS A N 1
ATOM 689 C CA . LYS A 1 87 ? 11.974 4.975 -19.680 1.00 93.56 87 LYS A CA 1
ATOM 690 C C . LYS A 1 87 ? 11.566 3.834 -18.743 1.00 93.56 87 LYS A C 1
ATOM 692 O O . LYS A 1 87 ? 10.540 3.931 -18.074 1.00 93.56 87 LYS A O 1
ATOM 697 N N . MET A 1 88 ? 12.372 2.777 -18.659 1.00 92.25 88 MET A N 1
ATOM 698 C CA . MET A 1 88 ? 12.145 1.689 -17.704 1.00 92.25 88 MET A CA 1
ATOM 699 C C . MET A 1 88 ? 12.378 2.139 -16.257 1.00 92.25 88 MET A C 1
ATOM 701 O O . MET A 1 88 ? 11.561 1.827 -15.395 1.00 92.25 88 MET A O 1
ATOM 705 N N . LEU A 1 89 ? 13.427 2.923 -15.988 1.00 90.44 89 LEU A N 1
ATOM 706 C CA . LEU A 1 89 ? 13.666 3.529 -14.672 1.00 90.44 89 LEU A CA 1
ATOM 707 C C . LEU A 1 89 ? 12.512 4.451 -14.248 1.00 90.44 89 LEU A C 1
ATOM 709 O O . LEU A 1 89 ? 12.048 4.364 -13.111 1.00 90.44 89 LEU A O 1
ATOM 713 N N . GLU A 1 90 ? 12.000 5.275 -15.165 1.00 90.12 90 GLU A N 1
ATOM 714 C CA . GLU A 1 90 ? 10.839 6.135 -14.919 1.00 90.12 90 GLU A CA 1
ATOM 715 C C . GLU A 1 90 ? 9.590 5.307 -14.587 1.00 90.12 90 GLU A C 1
ATOM 717 O O . GLU A 1 90 ? 8.928 5.561 -13.582 1.00 90.12 90 GLU A O 1
ATOM 722 N N . TYR A 1 91 ? 9.306 4.263 -15.370 1.00 86.12 91 TYR A N 1
ATOM 723 C CA . TYR A 1 91 ? 8.188 3.353 -15.120 1.00 86.12 91 TYR A CA 1
ATOM 724 C C . TYR A 1 91 ? 8.276 2.682 -13.739 1.00 86.12 91 TYR A C 1
ATOM 726 O O . TYR A 1 91 ? 7.285 2.620 -13.010 1.00 86.12 91 TYR A O 1
ATOM 734 N N . ILE A 1 92 ? 9.468 2.233 -13.333 1.00 84.56 92 ILE A N 1
ATOM 735 C CA . ILE A 1 92 ? 9.704 1.674 -11.993 1.00 84.56 92 ILE A CA 1
ATOM 736 C C . ILE A 1 92 ? 9.451 2.725 -10.911 1.00 84.56 92 ILE A C 1
ATOM 738 O O . ILE A 1 92 ? 8.803 2.426 -9.905 1.00 84.56 92 ILE A O 1
ATOM 742 N N . GLY A 1 93 ? 9.926 3.956 -11.118 1.00 82.44 93 GLY A N 1
ATOM 743 C CA . GLY A 1 93 ? 9.671 5.080 -10.219 1.00 82.44 93 GLY A CA 1
ATOM 744 C C . GLY A 1 93 ? 8.177 5.347 -10.041 1.00 82.44 93 GLY A C 1
ATOM 745 O O . GLY A 1 93 ? 7.704 5.477 -8.914 1.00 82.44 93 GLY A O 1
ATOM 746 N N . GLN A 1 94 ? 7.416 5.325 -11.135 1.00 80.81 94 GLN A N 1
ATOM 747 C CA . GLN A 1 94 ? 5.972 5.543 -11.111 1.00 80.81 94 GLN A CA 1
ATOM 748 C C . GLN A 1 94 ? 5.181 4.388 -10.462 1.00 80.81 94 GLN A C 1
ATOM 750 O O . GLN A 1 94 ? 4.154 4.624 -9.819 1.00 80.81 94 GLN A O 1
ATOM 755 N N . ILE A 1 95 ? 5.647 3.136 -10.589 1.00 73.94 95 ILE A N 1
ATOM 756 C CA . ILE A 1 95 ? 5.082 2.002 -9.835 1.00 73.94 95 ILE A CA 1
ATOM 757 C C . ILE A 1 95 ? 5.289 2.216 -8.332 1.00 73.94 95 ILE A C 1
ATOM 759 O O . ILE A 1 95 ? 4.358 2.019 -7.551 1.00 73.94 95 ILE A O 1
ATOM 763 N N . ARG A 1 96 ? 6.493 2.630 -7.919 1.00 72.12 96 ARG A N 1
ATOM 764 C CA . ARG A 1 96 ? 6.835 2.850 -6.504 1.00 72.12 96 ARG A CA 1
ATOM 765 C C . ARG A 1 96 ? 6.090 4.035 -5.889 1.00 72.12 96 ARG A C 1
ATOM 767 O O . ARG A 1 96 ? 5.742 3.970 -4.717 1.00 72.12 96 ARG A O 1
ATOM 774 N N . SER A 1 97 ? 5.812 5.082 -6.665 1.00 69.81 97 SER A N 1
ATOM 775 C CA . SER A 1 97 ? 5.034 6.243 -6.210 1.00 69.81 97 SER A CA 1
ATOM 776 C C . SER A 1 97 ? 3.515 6.021 -6.230 1.00 69.81 97 SER A C 1
ATOM 778 O O . SER A 1 97 ? 2.765 6.903 -5.817 1.00 69.81 97 SER A O 1
ATOM 780 N N . GLY A 1 98 ? 3.034 4.862 -6.703 1.00 60.41 98 GLY A N 1
ATOM 781 C CA . GLY A 1 98 ? 1.603 4.552 -6.785 1.00 60.41 98 GLY A CA 1
ATOM 782 C C . GLY A 1 98 ? 0.843 5.356 -7.849 1.00 60.41 98 GLY A C 1
ATOM 783 O O . GLY A 1 98 ? -0.378 5.470 -7.763 1.00 60.41 98 GLY A O 1
ATOM 784 N N . GLN A 1 99 ? 1.541 5.919 -8.843 1.00 59.53 99 GLN A N 1
ATOM 785 C CA . GLN A 1 99 ? 0.975 6.853 -9.826 1.00 59.53 99 GLN A CA 1
ATOM 786 C C . GLN A 1 99 ? 0.578 6.219 -11.176 1.00 59.53 99 GLN A C 1
ATOM 788 O O . GLN A 1 99 ? 0.042 6.921 -12.032 1.00 59.53 99 GLN A O 1
ATOM 793 N N . VAL A 1 100 ? 0.779 4.911 -11.394 1.00 50.81 100 VAL A N 1
ATOM 794 C CA . VAL A 1 100 ? 0.444 4.250 -12.676 1.00 50.81 100 VAL A CA 1
ATOM 795 C C . VAL A 1 100 ? -0.843 3.429 -12.626 1.00 50.81 100 VAL A C 1
ATOM 797 O O . VAL A 1 100 ? -0.958 2.444 -11.898 1.00 50.81 100 VAL A O 1
ATOM 800 N N . HIS A 1 101 ? -1.761 3.770 -13.536 1.00 51.53 101 HIS A N 1
ATOM 801 C CA . HIS A 1 101 ? -2.768 2.866 -14.089 1.00 51.53 101 HIS A CA 1
ATOM 802 C C . HIS A 1 101 ? -2.115 2.054 -15.218 1.00 51.53 101 HIS A C 1
ATOM 804 O O . HIS A 1 101 ? -1.859 2.572 -16.303 1.00 51.53 101 HIS A O 1
ATOM 810 N N . THR A 1 102 ? -1.802 0.785 -14.970 1.00 45.16 102 THR A N 1
ATOM 811 C CA . THR A 1 102 ? -1.255 -0.116 -15.995 1.00 45.16 102 THR A CA 1
ATOM 812 C C . THR A 1 102 ? -2.359 -0.509 -16.989 1.00 45.16 102 THR A C 1
ATOM 814 O O . THR A 1 102 ? -3.446 -0.892 -16.546 1.00 45.16 102 THR A O 1
ATOM 817 N N . PRO A 1 103 ? -2.119 -0.492 -18.319 1.00 41.78 103 PRO A N 1
ATOM 818 C CA . PRO A 1 103 ? -2.942 -1.256 -19.249 1.00 41.78 103 PRO A CA 1
ATOM 819 C C . PRO A 1 103 ? -2.787 -2.727 -18.862 1.00 41.78 103 PRO A C 1
ATOM 821 O O . PRO A 1 103 ? -1.673 -3.249 -18.826 1.00 41.78 103 PRO A O 1
ATOM 824 N N . GLN A 1 104 ? -3.893 -3.364 -18.486 1.00 41.97 104 GLN A N 1
ATOM 825 C CA . GLN A 1 104 ? -3.932 -4.748 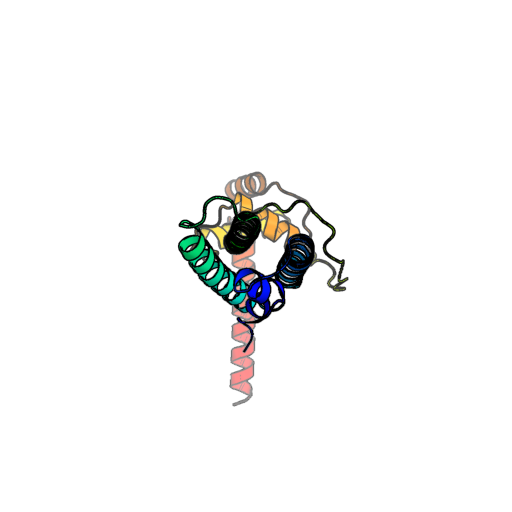-18.032 1.00 41.97 104 GLN A CA 1
ATOM 826 C C . GLN A 1 104 ? -3.444 -5.697 -19.134 1.00 41.97 104 GLN A C 1
ATOM 828 O O . GLN A 1 104 ? -4.233 -6.180 -19.939 1.00 41.97 104 GLN A O 1
ATOM 833 N N . VAL A 1 105 ? -2.152 -6.010 -19.149 1.00 41.72 105 VAL A N 1
ATOM 834 C CA . VAL A 1 105 ? -1.678 -7.268 -19.721 1.00 41.72 105 VAL A CA 1
ATOM 835 C C . VAL A 1 105 ? -1.702 -8.265 -18.578 1.00 41.72 105 VAL A C 1
ATOM 837 O O . VAL A 1 105 ? -0.940 -8.156 -17.620 1.00 41.72 105 VAL A O 1
ATOM 840 N N . GLU A 1 106 ? -2.707 -9.132 -18.650 1.00 44.59 106 GLU A N 1
ATOM 841 C CA . GLU A 1 106 ? -2.972 -10.315 -17.840 1.00 44.59 106 GLU A CA 1
ATOM 842 C C . GLU A 1 106 ? -1.853 -10.661 -16.850 1.00 44.59 106 GLU A C 1
ATOM 844 O O . GLU A 1 106 ? -0.933 -11.429 -17.137 1.00 44.59 106 GLU A O 1
ATOM 849 N N . ARG A 1 107 ? -1.968 -10.124 -15.626 1.00 46.03 107 ARG A N 1
ATOM 850 C CA . ARG A 1 107 ? -1.305 -10.730 -14.472 1.00 46.03 107 ARG A CA 1
ATOM 851 C C . ARG A 1 107 ? -1.688 -12.202 -14.494 1.00 46.03 107 ARG A C 1
ATOM 853 O O . ARG A 1 107 ? -2.870 -12.526 -14.352 1.00 46.03 107 ARG A O 1
ATOM 860 N N . ARG A 1 108 ? -0.689 -13.074 -14.674 1.00 41.47 108 ARG A N 1
ATOM 861 C CA . ARG A 1 108 ? -0.786 -14.502 -14.369 1.00 41.47 108 ARG A CA 1
ATOM 862 C C . ARG A 1 108 ? -1.611 -14.631 -13.096 1.00 41.47 108 ARG A C 1
ATOM 864 O O . ARG A 1 108 ? -1.204 -14.159 -12.036 1.00 41.47 108 ARG A O 1
ATOM 871 N N . LYS A 1 109 ? -2.801 -15.215 -13.231 1.00 42.06 109 LYS A N 1
ATOM 872 C CA . LYS A 1 109 ? -3.633 -15.627 -12.108 1.00 42.06 109 LYS A CA 1
ATOM 873 C C . LYS A 1 109 ? -2.876 -16.737 -11.389 1.00 42.06 109 LYS A C 1
ATOM 875 O O . LYS A 1 109 ? -3.169 -17.914 -11.577 1.00 42.06 109 LYS A O 1
ATOM 880 N N . GLU A 1 110 ? -1.918 -16.375 -10.548 1.00 41.16 110 GLU A N 1
ATOM 881 C CA . GLU A 1 110 ? -1.686 -17.175 -9.362 1.00 41.16 110 GLU A CA 1
ATOM 882 C C . GLU A 1 110 ? -3.000 -17.123 -8.589 1.00 41.16 110 GLU A C 1
ATOM 884 O O . GLU A 1 110 ? -3.335 -16.136 -7.934 1.00 41.16 110 GLU A O 1
ATOM 889 N N . LYS A 1 111 ? -3.810 -18.173 -8.754 1.00 42.28 111 LYS A N 1
ATOM 890 C CA . LYS A 1 111 ? -4.911 -18.479 -7.850 1.00 42.28 111 LYS A CA 1
ATOM 891 C C . LYS A 1 111 ? -4.294 -18.709 -6.470 1.00 42.28 111 LYS A C 1
ATOM 893 O O . LYS A 1 111 ? -4.101 -19.846 -6.051 1.00 42.28 111 LYS A O 1
ATOM 898 N N . LYS A 1 112 ? -4.003 -17.635 -5.735 1.00 46.91 112 LYS A N 1
ATOM 899 C CA . LYS A 1 112 ? -4.106 -17.705 -4.284 1.00 46.91 112 LYS A CA 1
ATOM 900 C C . LYS A 1 112 ? -5.571 -18.025 -4.028 1.00 46.91 112 LYS A C 1
ATOM 902 O O . LYS A 1 112 ? -6.438 -17.192 -4.266 1.00 46.91 112 LYS A O 1
ATOM 907 N N . ASN A 1 113 ? -5.844 -19.248 -3.584 1.00 44.97 113 ASN A N 1
ATOM 908 C CA . ASN A 1 113 ? -7.132 -19.680 -3.039 1.00 44.97 113 ASN A CA 1
ATOM 909 C C . ASN A 1 113 ? -7.489 -18.912 -1.743 1.00 44.97 113 ASN A C 1
ATOM 911 O O . ASN A 1 113 ? -8.045 -19.483 -0.813 1.00 44.97 113 ASN A O 1
ATOM 915 N N . SER A 1 114 ? -7.162 -17.624 -1.636 1.00 60.28 114 SER A N 1
ATOM 916 C CA . SER A 1 114 ? -7.740 -16.757 -0.623 1.00 60.28 114 SER A CA 1
ATOM 917 C C . SER A 1 114 ? -9.083 -16.314 -1.173 1.00 60.28 114 SER A C 1
ATOM 919 O O . SER A 1 114 ? -9.139 -15.459 -2.061 1.00 60.28 114 SER A O 1
ATOM 921 N N . GLN A 1 115 ? -10.166 -16.923 -0.689 1.00 69.94 115 GLN A N 1
ATOM 922 C CA . GLN A 1 115 ? -11.464 -16.289 -0.858 1.00 69.94 115 GLN A CA 1
ATOM 923 C C . GLN A 1 115 ? -11.356 -14.847 -0.340 1.00 69.94 115 GLN A C 1
ATOM 925 O O . GLN A 1 115 ? -10.693 -14.632 0.682 1.00 69.94 115 GLN A O 1
ATOM 930 N N . PRO A 1 116 ? -11.919 -13.860 -1.056 1.00 73.62 116 PRO A N 1
ATOM 931 C CA . PRO A 1 116 ? -11.947 -12.495 -0.557 1.00 73.62 116 PRO A CA 1
ATOM 932 C C . PRO A 1 116 ? -12.600 -12.502 0.824 1.00 73.62 116 PRO A C 1
ATOM 934 O O . PRO A 1 116 ? -13.539 -13.268 1.064 1.00 73.62 116 PRO A O 1
ATOM 937 N N . LEU A 1 117 ? -12.085 -11.680 1.739 1.00 87.31 117 LEU A N 1
ATOM 938 C CA . LEU A 1 117 ? -12.733 -11.516 3.032 1.00 87.31 117 LEU A CA 1
ATOM 939 C C . LEU A 1 117 ? -14.160 -11.037 2.783 1.00 87.31 117 LEU A C 1
ATOM 941 O O . LEU A 1 117 ? -14.396 -10.213 1.903 1.00 87.31 117 LEU A O 1
ATOM 945 N N . GLN A 1 118 ? -15.101 -11.578 3.545 1.00 93.19 118 GLN A N 1
ATOM 946 C CA . GLN A 1 118 ? -16.502 -11.206 3.447 1.00 93.19 118 GLN A CA 1
ATOM 947 C C . GLN A 1 118 ? -16.884 -10.422 4.690 1.00 93.19 118 GLN A C 1
ATOM 949 O O . GLN A 1 118 ? -16.882 -10.957 5.800 1.00 93.19 118 GLN A O 1
ATOM 954 N N . TRP A 1 119 ? -17.208 -9.148 4.506 1.00 94.56 119 TRP A N 1
ATOM 955 C CA . TRP A 1 119 ? -17.836 -8.360 5.553 1.00 94.56 119 TRP A CA 1
ATOM 956 C C . TRP A 1 119 ? -19.248 -8.863 5.805 1.00 94.56 119 TRP A C 1
ATOM 958 O O . TRP A 1 119 ? -20.093 -8.861 4.913 1.00 94.56 119 TRP A O 1
ATOM 968 N N . THR A 1 120 ? -19.499 -9.274 7.040 1.00 94.44 120 THR A N 1
ATOM 969 C CA . THR A 1 120 ? -20.806 -9.765 7.484 1.00 94.44 120 THR A CA 1
ATOM 970 C C . THR A 1 120 ? -21.581 -8.734 8.305 1.00 94.44 120 THR A C 1
ATOM 972 O O . THR A 1 120 ? -22.741 -8.969 8.633 1.00 94.44 120 THR A O 1
ATOM 975 N N . GLY A 1 121 ? -20.960 -7.599 8.643 1.00 91.25 121 GLY A N 1
ATOM 976 C CA . GLY A 1 121 ? -21.620 -6.470 9.301 1.00 91.25 121 GLY A CA 1
ATOM 977 C C . GLY A 1 121 ? -22.388 -5.583 8.319 1.00 91.25 121 GLY A C 1
ATOM 978 O O . GLY A 1 121 ? -22.400 -5.817 7.108 1.00 91.25 121 GLY A O 1
ATOM 979 N N . ASN A 1 122 ? -22.992 -4.498 8.810 1.00 92.00 122 ASN A N 1
ATOM 980 C CA . ASN A 1 122 ? -23.640 -3.546 7.911 1.00 92.00 122 ASN A CA 1
ATOM 981 C C . ASN A 1 122 ? -22.592 -2.700 7.180 1.00 92.00 122 ASN A C 1
ATOM 983 O O . ASN A 1 122 ? -21.531 -2.390 7.722 1.00 92.00 122 ASN A O 1
ATOM 987 N N . ALA A 1 123 ? -22.902 -2.251 5.964 1.00 92.19 123 ALA A N 1
ATOM 988 C CA . ALA A 1 123 ? -21.997 -1.382 5.207 1.00 92.19 123 ALA A CA 1
ATOM 989 C C . ALA A 1 123 ? -21.684 -0.063 5.937 1.00 92.19 123 ALA A C 1
ATOM 991 O O . ALA A 1 123 ? -20.576 0.449 5.854 1.00 92.19 123 ALA A O 1
ATOM 992 N N . ILE A 1 124 ? -22.651 0.471 6.681 1.00 93.12 124 ILE A N 1
ATOM 993 C CA . ILE A 1 124 ? -22.480 1.689 7.478 1.00 93.12 124 ILE A CA 1
ATOM 994 C C . ILE A 1 124 ? -21.513 1.507 8.658 1.00 93.12 124 ILE A C 1
ATOM 996 O O . ILE A 1 124 ? -20.797 2.444 8.993 1.00 93.12 124 ILE A O 1
ATOM 1000 N N . ASP A 1 125 ? -21.424 0.298 9.216 1.00 94.56 125 ASP A N 1
ATOM 1001 C CA . ASP A 1 125 ? -20.472 -0.038 10.281 1.00 94.56 125 ASP A CA 1
ATOM 1002 C C . ASP A 1 125 ? -19.038 -0.056 9.723 1.00 94.56 125 ASP A C 1
ATOM 1004 O O . ASP A 1 125 ? -18.105 0.464 10.332 1.00 94.56 125 ASP A O 1
ATOM 1008 N N . LEU A 1 126 ? -18.868 -0.567 8.496 1.00 95.69 126 LEU A N 1
ATOM 1009 C CA . LEU A 1 126 ? -17.599 -0.472 7.772 1.00 95.69 126 LEU A CA 1
ATOM 1010 C C . LEU A 1 126 ? -17.228 0.988 7.464 1.00 95.69 126 LEU A C 1
ATOM 1012 O O . LEU A 1 126 ? -16.056 1.350 7.521 1.00 95.69 126 LEU A O 1
ATOM 1016 N N . VAL A 1 127 ? -18.207 1.848 7.173 1.00 95.88 127 VAL A N 1
ATOM 1017 C CA . VAL A 1 127 ? -17.963 3.281 6.939 1.00 95.88 127 VAL A CA 1
ATOM 1018 C C . VAL A 1 127 ? -17.475 3.993 8.199 1.00 95.88 127 VAL A C 1
ATOM 1020 O O . VAL A 1 127 ? -16.606 4.854 8.076 1.00 95.88 127 VAL A O 1
ATOM 1023 N N . GLU A 1 128 ? -17.942 3.615 9.394 1.00 95.81 128 GLU A N 1
ATOM 1024 C CA . GLU A 1 128 ? -17.365 4.129 10.646 1.00 95.81 128 GLU A CA 1
ATOM 1025 C C . GLU A 1 128 ? -15.867 3.799 10.745 1.00 95.81 128 GLU A C 1
ATOM 1027 O O . GLU A 1 128 ? -15.074 4.689 11.046 1.00 95.81 128 GLU A O 1
ATOM 1032 N N . ILE A 1 129 ? -15.454 2.570 10.404 1.00 96.56 129 ILE A N 1
ATOM 1033 C CA . ILE A 1 129 ? -14.031 2.184 10.372 1.00 96.56 129 ILE A CA 1
ATOM 1034 C C . ILE A 1 129 ? -13.258 2.998 9.333 1.00 96.56 129 ILE A C 1
ATOM 1036 O O . ILE A 1 129 ? -12.183 3.508 9.633 1.00 96.56 129 ILE A O 1
ATOM 1040 N N . ILE A 1 130 ? -13.786 3.115 8.110 1.00 96.56 130 ILE A N 1
ATOM 1041 C CA . ILE A 1 130 ? -13.120 3.834 7.015 1.00 96.56 130 ILE A CA 1
ATOM 1042 C C . ILE A 1 130 ? -12.841 5.283 7.426 1.00 96.56 130 ILE A C 1
ATOM 1044 O O . ILE A 1 130 ? -11.718 5.760 7.262 1.00 96.56 130 ILE A O 1
ATOM 1048 N N . TYR A 1 131 ? -13.847 5.974 7.970 1.00 97.00 131 TYR A N 1
ATOM 1049 C CA . TYR A 1 131 ? -13.676 7.343 8.449 1.00 97.00 131 TYR A CA 1
ATOM 1050 C C . TYR A 1 131 ? -12.767 7.402 9.675 1.00 97.00 131 TYR A C 1
ATOM 1052 O O . TYR A 1 131 ? -11.890 8.253 9.711 1.00 97.00 131 TYR A O 1
ATOM 1060 N N . GLY A 1 132 ? -12.899 6.482 10.634 1.00 96.75 132 GLY A N 1
ATOM 1061 C CA . GLY A 1 132 ? -12.014 6.425 11.798 1.00 96.75 132 GLY A CA 1
ATOM 1062 C C . GLY A 1 132 ? -10.540 6.303 11.404 1.00 96.75 132 GLY A C 1
ATOM 1063 O O . GLY A 1 132 ? -9.712 7.083 11.858 1.00 96.75 132 GLY A O 1
ATOM 1064 N N . ILE A 1 133 ? -10.211 5.386 10.491 1.00 96.75 133 ILE A N 1
ATOM 1065 C CA . ILE A 1 133 ? -8.847 5.213 9.968 1.00 96.75 133 ILE A CA 1
ATOM 1066 C C . ILE A 1 133 ? -8.365 6.469 9.233 1.00 96.75 133 ILE A C 1
ATOM 1068 O O . ILE A 1 133 ? -7.211 6.865 9.400 1.00 96.75 133 ILE A O 1
ATOM 1072 N N . HIS A 1 134 ? -9.229 7.083 8.418 1.00 96.81 134 HIS A N 1
ATOM 1073 C CA . HIS A 1 134 ? -8.900 8.309 7.694 1.00 96.81 134 HIS A CA 1
ATOM 1074 C C . HIS A 1 134 ? -8.566 9.461 8.651 1.00 96.81 134 HIS A C 1
ATOM 1076 O O . HIS A 1 134 ? -7.510 10.072 8.512 1.00 96.81 134 HIS A O 1
ATOM 1082 N N . GLU A 1 135 ? -9.417 9.716 9.649 1.00 96.75 135 GLU A N 1
ATOM 1083 C CA . GLU A 1 135 ? -9.221 10.800 10.623 1.00 96.75 135 GLU A CA 1
ATOM 1084 C C . GLU A 1 135 ? -7.994 10.579 11.515 1.00 96.75 135 GLU A C 1
ATOM 1086 O O . GLU A 1 135 ? -7.347 11.538 11.927 1.00 96.75 135 GLU A O 1
ATOM 1091 N N . MET A 1 136 ? -7.626 9.321 11.779 1.00 96.94 136 MET A N 1
ATOM 1092 C CA . MET A 1 136 ? -6.405 8.995 12.519 1.00 96.94 136 MET A CA 1
ATOM 1093 C C . MET A 1 136 ? -5.120 9.306 11.736 1.00 96.94 136 MET A C 1
ATOM 1095 O O . MET A 1 136 ? -4.046 9.363 12.333 1.00 96.94 136 MET A O 1
ATOM 1099 N N . GLY A 1 137 ? -5.190 9.472 10.409 1.00 95.38 137 GLY A N 1
ATOM 1100 C CA . GLY A 1 137 ? -4.037 9.843 9.583 1.00 95.38 137 GLY A CA 1
ATOM 1101 C C . GLY A 1 137 ? -2.892 8.820 9.594 1.00 95.38 137 GLY A C 1
ATOM 1102 O O . GLY A 1 137 ? -1.763 9.143 9.241 1.00 95.38 137 GLY A O 1
ATOM 1103 N N . CYS A 1 138 ? -3.146 7.573 10.000 1.00 93.31 138 CYS A N 1
ATOM 1104 C CA . CYS A 1 138 ? -2.091 6.566 10.176 1.00 93.31 138 CYS A CA 1
ATOM 1105 C C . CYS A 1 138 ? -1.656 5.873 8.871 1.00 93.31 138 CYS A C 1
ATOM 1107 O O . CYS A 1 138 ? -0.795 4.996 8.904 1.00 93.31 138 CYS A O 1
ATOM 1109 N N . ILE A 1 139 ? -2.252 6.217 7.726 1.00 92.69 139 ILE A N 1
ATOM 1110 C CA . ILE A 1 139 ? -1.949 5.605 6.425 1.00 92.69 139 ILE A CA 1
ATOM 1111 C C . ILE A 1 139 ? -1.272 6.634 5.527 1.00 92.69 139 ILE A C 1
ATOM 1113 O O . ILE A 1 139 ? -1.777 7.744 5.377 1.00 92.69 139 ILE A O 1
ATOM 1117 N N . ASN A 1 140 ? -0.163 6.241 4.891 1.00 92.38 140 ASN A N 1
ATOM 1118 C CA . ASN A 1 140 ? 0.594 7.071 3.947 1.00 92.38 140 ASN A CA 1
ATOM 1119 C C . ASN A 1 140 ? 0.894 8.469 4.510 1.00 92.38 140 ASN A C 1
ATOM 1121 O O . ASN A 1 140 ? 0.589 9.470 3.872 1.00 92.38 140 ASN A O 1
ATOM 1125 N N . ASN A 1 141 ? 1.426 8.532 5.735 1.00 92.19 141 ASN A N 1
ATOM 1126 C CA . ASN A 1 141 ? 1.722 9.786 6.441 1.00 92.19 141 ASN A CA 1
ATOM 1127 C C . ASN A 1 141 ? 0.507 10.724 6.606 1.00 92.19 141 ASN A C 1
ATOM 1129 O O . ASN A 1 141 ? 0.670 11.933 6.725 1.00 92.19 141 ASN A O 1
ATOM 1133 N N . GLY A 1 142 ? -0.710 10.176 6.594 1.00 91.50 142 GLY A N 1
ATOM 1134 C CA . GLY A 1 142 ? -1.953 10.938 6.712 1.00 91.50 142 GLY A CA 1
ATOM 1135 C C . GLY A 1 142 ? -2.412 11.599 5.414 1.00 91.50 142 GLY A C 1
ATOM 1136 O O . GLY A 1 142 ? -3.374 12.359 5.430 1.00 91.50 142 GLY A O 1
ATOM 1137 N N . GLU A 1 143 ? -1.763 11.309 4.285 1.00 92.38 143 GLU A N 1
ATOM 1138 C CA . GLU A 1 143 ? -2.032 11.988 3.013 1.00 92.38 143 GLU A CA 1
ATOM 1139 C C . GLU A 1 143 ? -3.028 11.245 2.115 1.00 92.38 143 GLU A C 1
ATOM 1141 O O . GLU A 1 143 ? -3.425 11.766 1.071 1.00 92.38 143 GLU A O 1
ATOM 1146 N N . ILE A 1 144 ? -3.444 10.024 2.476 1.00 94.62 144 ILE A N 1
ATOM 1147 C CA . ILE A 1 144 ? -4.357 9.250 1.632 1.00 94.62 144 ILE A CA 1
ATOM 1148 C C . ILE A 1 144 ? -5.748 9.909 1.575 1.00 94.62 144 ILE A C 1
ATOM 1150 O O . ILE A 1 144 ? -6.430 10.010 2.594 1.00 94.62 144 ILE A O 1
ATOM 1154 N N . PRO A 1 145 ? -6.251 10.297 0.388 1.00 93.00 145 PRO A N 1
ATOM 1155 C CA . PRO A 1 145 ? -7.599 10.831 0.280 1.00 93.00 145 PRO A CA 1
ATOM 1156 C C . PRO A 1 145 ? -8.648 9.761 0.594 1.00 93.00 145 PRO A C 1
ATOM 1158 O O . PRO A 1 145 ? -8.568 8.637 0.090 1.00 93.00 145 PRO A O 1
ATOM 1161 N N . LEU A 1 146 ? -9.719 10.131 1.298 1.00 93.12 146 LEU A N 1
ATOM 1162 C CA . LEU A 1 146 ? -10.844 9.231 1.584 1.00 93.12 146 LEU A CA 1
ATOM 1163 C C . LEU A 1 146 ? -11.393 8.515 0.335 1.00 93.12 146 LEU A C 1
ATOM 1165 O O . LEU A 1 146 ? -11.677 7.319 0.370 1.00 93.12 146 LEU A O 1
ATOM 1169 N N . LYS A 1 147 ? -11.488 9.229 -0.796 1.00 92.31 147 LYS A N 1
ATOM 1170 C CA . LYS A 1 147 ? -11.935 8.683 -2.093 1.00 92.31 147 LYS A CA 1
ATOM 1171 C C . LYS A 1 147 ? -11.059 7.538 -2.622 1.00 92.31 147 LYS A C 1
ATOM 1173 O O . LYS A 1 147 ? -11.512 6.791 -3.481 1.00 92.31 147 LYS A O 1
ATOM 1178 N N . GLN A 1 148 ? -9.821 7.426 -2.145 1.00 93.25 148 GLN A N 1
ATOM 1179 C CA . GLN A 1 148 ? -8.899 6.337 -2.457 1.00 93.25 148 GLN A CA 1
ATOM 1180 C C . GLN A 1 148 ? -8.965 5.240 -1.389 1.00 93.25 148 GLN A C 1
ATOM 1182 O O . GLN A 1 148 ? -9.014 4.063 -1.736 1.00 93.25 148 GLN A O 1
ATOM 1187 N N . LEU A 1 149 ? -9.023 5.612 -0.107 1.00 94.75 149 LEU A N 1
ATOM 1188 C CA . LEU A 1 149 ? -9.080 4.664 1.008 1.00 94.75 149 LEU A CA 1
ATOM 1189 C C . LEU A 1 149 ? -10.358 3.805 0.998 1.00 94.75 149 LEU A C 1
ATOM 1191 O O . LEU A 1 149 ? -10.279 2.585 1.139 1.00 94.75 149 LEU A O 1
ATOM 1195 N N . ALA A 1 150 ? -11.532 4.417 0.799 1.00 95.00 150 ALA A N 1
ATOM 1196 C CA . ALA A 1 150 ? -12.816 3.710 0.855 1.00 95.00 150 ALA A CA 1
ATOM 1197 C C . ALA A 1 150 ? -12.908 2.550 -0.157 1.00 95.00 150 ALA A C 1
ATOM 1199 O O . ALA A 1 150 ? -13.198 1.428 0.259 1.00 95.00 150 ALA A O 1
ATOM 1200 N N . PRO A 1 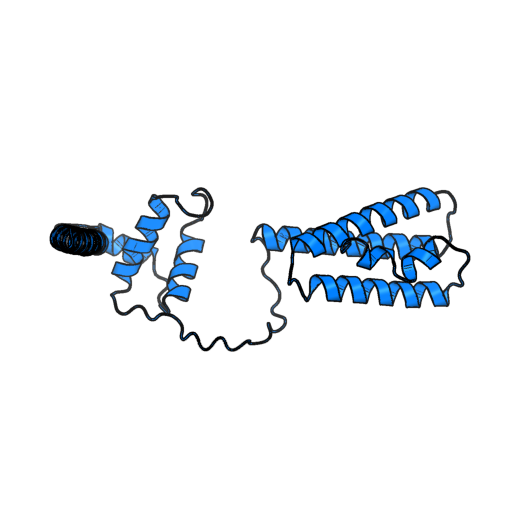151 ? -12.639 2.756 -1.465 1.00 93.31 151 PRO A N 1
ATOM 1201 C CA . PRO A 1 151 ? -12.686 1.675 -2.449 1.00 93.31 151 PRO A CA 1
ATOM 1202 C C . PRO A 1 151 ? -11.737 0.514 -2.141 1.00 93.31 151 PRO A C 1
ATOM 1204 O O . PRO A 1 151 ? -12.086 -0.635 -2.409 1.00 93.31 151 PRO A O 1
ATOM 1207 N N . ILE A 1 152 ? -10.563 0.801 -1.567 1.00 93.38 152 ILE A N 1
ATOM 1208 C CA . ILE A 1 152 ? -9.599 -0.229 -1.166 1.00 93.38 152 ILE A CA 1
ATOM 1209 C C . ILE A 1 152 ? -10.208 -1.108 -0.074 1.00 93.38 152 ILE A C 1
ATOM 1211 O O . ILE A 1 152 ? -10.235 -2.327 -0.225 1.00 93.38 152 ILE A O 1
ATOM 1215 N N . LEU A 1 153 ? -10.740 -0.504 0.992 1.00 94.31 153 LEU A N 1
ATOM 1216 C CA . LEU A 1 153 ? -11.319 -1.254 2.107 1.00 94.31 153 LEU A CA 1
ATOM 1217 C C . LEU A 1 153 ? -12.602 -1.991 1.705 1.00 94.31 153 LEU A C 1
ATOM 1219 O O . LEU A 1 153 ? -12.768 -3.146 2.082 1.00 94.31 153 LEU A O 1
ATOM 1223 N N . TYR A 1 154 ? -13.459 -1.398 0.871 1.00 93.69 154 TYR A N 1
ATOM 1224 C CA . TYR A 1 154 ? -14.618 -2.104 0.318 1.00 93.69 154 TYR A CA 1
ATOM 1225 C C . TYR A 1 154 ? -14.213 -3.329 -0.501 1.00 93.69 154 TYR A C 1
ATOM 1227 O O . TYR A 1 154 ? -14.745 -4.416 -0.285 1.00 93.69 154 TYR A O 1
ATOM 1235 N N . SER A 1 155 ? -13.232 -3.180 -1.397 1.00 91.88 155 SER A N 1
ATOM 1236 C CA . SER A 1 155 ? -12.725 -4.300 -2.192 1.00 91.88 155 SER A CA 1
ATOM 1237 C C . SER A 1 155 ? -12.070 -5.370 -1.322 1.00 91.88 155 SER A C 1
ATOM 1239 O O . SER A 1 155 ? -12.220 -6.555 -1.609 1.00 91.88 155 SER A O 1
ATOM 1241 N N . PHE A 1 156 ? -11.333 -4.967 -0.287 1.00 92.44 156 PHE A N 1
ATOM 1242 C CA . PHE A 1 156 ? -10.662 -5.879 0.634 1.00 92.44 156 PHE A CA 1
ATOM 1243 C C . PHE A 1 156 ? -11.665 -6.747 1.399 1.00 92.44 156 PHE A C 1
ATOM 1245 O O . PHE A 1 156 ? -11.444 -7.943 1.569 1.00 92.44 156 PHE A O 1
ATOM 1252 N N . PHE A 1 157 ? -12.784 -6.146 1.798 1.00 93.75 157 PHE A N 1
ATOM 1253 C CA . PHE A 1 157 ? -13.851 -6.769 2.572 1.00 93.75 157 PHE A CA 1
ATOM 1254 C C . PHE A 1 157 ? -15.010 -7.335 1.733 1.00 93.75 157 PHE A C 1
ATOM 1256 O O . PHE A 1 157 ? -16.037 -7.729 2.291 1.00 93.75 157 PHE A O 1
ATOM 1263 N N . GLY A 1 158 ? -14.876 -7.371 0.404 1.00 91.25 158 GLY A N 1
ATOM 1264 C CA . GLY A 1 158 ? -15.892 -7.948 -0.480 1.00 91.25 158 GLY A CA 1
ATOM 1265 C C . GLY A 1 158 ? -17.235 -7.209 -0.456 1.00 91.25 158 GLY A C 1
ATOM 1266 O O . GLY A 1 158 ? -18.275 -7.825 -0.665 1.00 91.25 158 GLY A O 1
ATOM 1267 N N . VAL A 1 159 ? -17.232 -5.901 -0.182 1.00 90.81 159 VAL A N 1
ATOM 1268 C CA . VAL A 1 159 ? -18.435 -5.061 -0.122 1.00 90.81 159 VAL A CA 1
ATOM 1269 C C . VAL A 1 159 ? -18.620 -4.317 -1.445 1.00 90.81 159 VAL A C 1
ATOM 1271 O O . VAL A 1 159 ? -17.744 -3.577 -1.884 1.00 90.81 159 VAL A O 1
ATOM 1274 N N . GLU A 1 160 ? -19.782 -4.480 -2.078 1.00 81.56 160 GLU A N 1
ATOM 1275 C CA . GLU A 1 160 ? -20.055 -3.915 -3.411 1.00 81.56 160 GLU A CA 1
ATOM 1276 C C . GLU A 1 160 ? -20.522 -2.448 -3.390 1.00 81.56 160 GLU A C 1
ATOM 1278 O O . GLU A 1 160 ? -20.428 -1.740 -4.396 1.00 81.56 160 GLU A O 1
ATOM 1283 N N . THR A 1 161 ? -21.022 -1.961 -2.251 1.00 73.75 161 THR A N 1
ATOM 1284 C CA . THR A 1 161 ? -21.540 -0.591 -2.140 1.00 73.75 161 THR A CA 1
ATOM 1285 C C . THR A 1 161 ? -20.419 0.446 -2.075 1.00 73.75 161 THR A C 1
ATOM 1287 O O . THR A 1 161 ? -19.478 0.317 -1.301 1.00 73.75 161 THR A O 1
ATOM 1290 N N . LYS A 1 162 ? -20.550 1.529 -2.852 1.00 72.31 162 LYS A N 1
ATOM 1291 C CA . LYS A 1 162 ? -19.555 2.618 -2.946 1.00 72.31 162 LYS A CA 1
ATOM 1292 C C . LYS A 1 162 ? -19.999 3.920 -2.278 1.00 72.31 162 LYS A C 1
ATOM 1294 O O . LYS A 1 162 ? -19.346 4.951 -2.419 1.00 72.31 162 LYS A O 1
ATOM 1299 N N . ASP A 1 163 ? -21.096 3.883 -1.533 1.00 84.12 163 ASP A N 1
ATOM 1300 C CA . ASP A 1 163 ? -21.811 5.075 -1.068 1.00 84.12 163 ASP A CA 1
ATOM 1301 C C . ASP A 1 163 ? -21.272 5.641 0.262 1.00 84.12 163 ASP A C 1
ATOM 1303 O O . ASP A 1 163 ? -22.013 5.949 1.196 1.00 84.12 163 ASP A O 1
ATOM 1307 N N . CYS A 1 164 ? -19.944 5.761 0.362 1.00 90.69 164 CYS A N 1
ATOM 1308 C CA . CYS A 1 164 ? -19.235 6.137 1.591 1.00 90.69 164 CYS A CA 1
ATOM 1309 C C . CYS A 1 164 ? -19.735 7.469 2.183 1.00 90.69 164 CYS A C 1
ATOM 1311 O O . CYS A 1 164 ? -20.036 7.553 3.372 1.00 90.69 164 CYS A O 1
ATOM 1313 N N . TYR A 1 165 ? -19.900 8.497 1.346 1.00 92.81 165 TYR A N 1
ATOM 1314 C CA . TYR A 1 165 ? -20.373 9.819 1.774 1.00 92.81 165 TYR A CA 1
ATOM 1315 C C . TYR A 1 165 ? -21.847 9.825 2.201 1.00 92.81 165 TYR A C 1
ATOM 1317 O O . TYR A 1 165 ? -22.219 10.555 3.127 1.00 92.81 165 TYR A O 1
ATOM 1325 N N . ARG A 1 166 ? -22.694 9.014 1.549 1.00 93.88 166 ARG A N 1
ATOM 1326 C CA . ARG A 1 166 ? -24.107 8.870 1.920 1.00 93.88 166 ARG A CA 1
ATOM 1327 C C . ARG A 1 166 ? -24.222 8.231 3.296 1.00 93.88 166 ARG A C 1
ATOM 1329 O O . ARG A 1 166 ? -24.831 8.824 4.178 1.00 93.88 166 ARG A O 1
ATOM 1336 N N . PHE A 1 167 ? -23.555 7.099 3.509 1.00 93.81 167 PHE A N 1
ATOM 1337 C CA . PHE A 1 167 ? -23.559 6.426 4.806 1.00 93.81 167 PHE A CA 1
ATOM 1338 C C . PHE A 1 167 ? -22.961 7.287 5.917 1.00 93.81 167 PHE A C 1
ATOM 1340 O O . PHE A 1 167 ? -23.485 7.291 7.023 1.00 93.81 167 PHE A O 1
ATOM 1347 N N . TYR A 1 168 ? -21.929 8.080 5.632 1.00 94.62 168 TYR A N 1
ATOM 1348 C CA . TYR A 1 168 ? -21.419 9.045 6.606 1.00 94.62 168 TYR A CA 1
ATOM 1349 C C . TYR A 1 168 ? -22.425 10.153 6.930 1.00 94.62 168 TYR A C 1
ATOM 1351 O O . TYR A 1 168 ? -22.557 10.585 8.075 1.00 94.62 168 TYR A O 1
ATOM 1359 N N . THR A 1 169 ? -23.180 10.611 5.933 1.00 94.06 169 THR A N 1
ATOM 1360 C CA . THR A 1 169 ? -24.283 11.549 6.166 1.00 94.06 169 THR A CA 1
ATOM 1361 C C . THR A 1 169 ? -25.371 10.916 7.022 1.00 94.06 169 THR A C 1
ATOM 1363 O O . THR A 1 169 ? -25.879 11.583 7.922 1.00 94.06 169 THR A O 1
ATOM 1366 N N . ASP A 1 170 ? -25.690 9.644 6.784 1.00 91.94 170 ASP A N 1
ATOM 1367 C CA . ASP A 1 170 ? -26.629 8.890 7.606 1.00 91.94 170 ASP A CA 1
ATOM 1368 C C . ASP A 1 170 ? -26.117 8.787 9.040 1.00 91.94 170 ASP A C 1
ATOM 1370 O O . ASP A 1 170 ? -26.863 9.167 9.934 1.00 91.94 170 ASP A O 1
ATOM 1374 N N . ILE A 1 171 ? -24.849 8.394 9.252 1.00 93.44 171 ILE A N 1
ATOM 1375 C CA . ILE A 1 171 ? -24.175 8.360 10.562 1.00 93.44 171 ILE A CA 1
ATOM 1376 C C . ILE A 1 171 ? -24.386 9.680 11.309 1.00 93.44 171 ILE A C 1
ATOM 1378 O O . ILE A 1 171 ? -24.946 9.669 12.402 1.00 93.44 171 ILE A O 1
ATOM 1382 N N . LYS A 1 172 ? -24.045 10.820 10.692 1.00 92.38 172 LYS A N 1
ATOM 1383 C CA . LYS A 1 172 ? -24.207 12.163 11.288 1.00 92.38 172 LYS A CA 1
ATOM 1384 C C . LYS A 1 172 ? -25.652 12.540 11.627 1.00 92.38 172 LYS A C 1
ATOM 1386 O O . LYS A 1 172 ? -25.872 13.477 12.386 1.00 92.38 172 LYS A O 1
ATOM 1391 N N . ARG A 1 173 ? -26.639 11.896 11.002 1.00 90.50 173 ARG A N 1
ATOM 1392 C CA . ARG A 1 173 ? -28.069 12.201 11.169 1.00 90.50 173 ARG A CA 1
ATOM 1393 C C . ARG A 1 173 ? -28.784 11.230 12.105 1.00 90.50 173 ARG A C 1
ATOM 1395 O O . ARG A 1 173 ? -29.969 11.436 12.381 1.00 90.50 173 ARG A O 1
ATOM 1402 N N . ARG A 1 174 ? -28.123 10.166 12.572 1.00 89.38 174 ARG A N 1
ATOM 1403 C CA . ARG A 1 174 ? -28.746 9.178 13.460 1.00 89.38 174 ARG A CA 1
ATOM 1404 C C . ARG A 1 174 ? -29.119 9.829 14.787 1.00 89.38 174 ARG A C 1
ATOM 1406 O O . ARG A 1 174 ? -28.327 10.533 15.395 1.00 89.38 174 ARG A O 1
ATOM 1413 N N . LYS A 1 175 ? -30.330 9.543 15.267 1.00 82.50 175 LYS A N 1
ATOM 1414 C CA . LYS A 1 175 ? -30.794 9.932 16.608 1.00 82.50 175 LYS A CA 1
ATOM 1415 C C . LYS A 1 175 ? -30.423 8.857 17.633 1.00 82.50 175 LYS A C 1
ATOM 1417 O O . LYS A 1 175 ? -31.290 8.327 18.321 1.00 82.50 175 LYS A O 1
ATOM 1422 N N . THR A 1 176 ? -29.158 8.464 17.651 1.00 79.69 176 THR A N 1
ATOM 1423 C CA . THR A 1 176 ? -28.616 7.442 18.554 1.00 79.69 176 THR A CA 1
ATOM 1424 C C . THR A 1 176 ? -27.779 8.096 19.646 1.00 79.69 176 THR A C 1
ATOM 1426 O O . THR A 1 176 ? -27.390 9.255 19.528 1.00 79.69 176 THR A O 1
ATOM 1429 N N . ILE A 1 177 ? -27.515 7.354 20.725 1.00 78.12 177 ILE A N 1
ATOM 1430 C CA . ILE A 1 177 ? -26.663 7.827 21.830 1.00 78.12 177 ILE A CA 1
ATOM 1431 C C . ILE A 1 177 ? -25.235 8.098 21.331 1.00 78.12 177 ILE A C 1
ATOM 1433 O O . ILE A 1 177 ? -24.622 9.075 21.747 1.00 78.12 177 ILE A O 1
ATOM 1437 N N . SER A 1 178 ? -24.744 7.279 20.395 1.00 88.00 178 SER A N 1
ATOM 1438 C CA . SER A 1 178 ? -23.447 7.466 19.747 1.00 88.00 178 SER A CA 1
ATOM 1439 C C . SER A 1 178 ? -23.565 7.512 18.227 1.00 88.00 178 SER A C 1
ATOM 1441 O O . SER A 1 178 ? -24.370 6.792 17.626 1.00 88.00 178 SER A O 1
ATOM 1443 N N . HIS A 1 179 ? -22.738 8.361 17.617 1.00 89.38 179 HIS A N 1
ATOM 1444 C CA . HIS A 1 179 ? -22.520 8.415 16.172 1.00 89.38 179 HIS A CA 1
ATOM 1445 C C . HIS A 1 179 ? -21.508 7.357 15.704 1.00 89.38 179 HIS A C 1
ATOM 1447 O O . HIS A 1 179 ? -21.488 7.030 14.526 1.00 89.38 179 HIS A O 1
ATOM 1453 N N . THR A 1 180 ? -20.680 6.824 16.605 1.00 93.50 180 THR A N 1
ATOM 1454 C CA . THR A 1 180 ? -19.592 5.875 16.317 1.00 93.50 180 THR A CA 1
ATOM 1455 C C . THR A 1 180 ? -19.806 4.564 17.071 1.00 93.50 180 THR A C 1
ATOM 1457 O O . THR A 1 180 ? -18.899 4.030 17.711 1.00 93.50 180 THR A O 1
ATOM 1460 N N . HIS A 1 181 ? -21.046 4.074 17.048 1.00 92.75 181 HIS A N 1
ATOM 1461 C CA . HIS A 1 181 ? -21.482 2.929 17.843 1.00 92.75 181 HIS A CA 1
ATOM 1462 C C . HIS A 1 181 ? -20.671 1.662 17.538 1.00 92.75 181 HIS A C 1
ATOM 1464 O O . HIS A 1 181 ? -20.369 0.882 18.441 1.00 92.75 181 HIS A O 1
ATOM 1470 N N . PHE A 1 182 ? -20.311 1.434 16.273 1.00 95.31 182 PHE A N 1
ATOM 1471 C CA . PHE A 1 182 ? -19.545 0.252 15.899 1.00 95.31 182 PHE A CA 1
ATOM 1472 C C . PHE A 1 182 ? -18.112 0.316 16.440 1.00 95.31 182 PHE A C 1
ATOM 1474 O O . PHE A 1 182 ? -17.607 -0.685 16.949 1.00 95.31 182 PHE A O 1
ATOM 1481 N N . LEU A 1 183 ? -17.472 1.487 16.389 1.00 96.31 183 LEU A N 1
ATOM 1482 C CA . LEU A 1 183 ? -16.127 1.679 16.945 1.00 96.31 183 LEU A CA 1
ATOM 1483 C C . LEU A 1 183 ? -16.104 1.558 18.474 1.00 96.31 183 LEU A C 1
ATOM 1485 O O . LEU A 1 183 ? -15.207 0.912 19.012 1.00 96.31 183 LEU A O 1
ATOM 1489 N N . GLU A 1 184 ? -17.102 2.106 19.168 1.00 96.25 184 GLU A N 1
ATOM 1490 C CA . GLU A 1 184 ? -17.245 1.941 20.622 1.00 96.25 184 GLU A CA 1
ATOM 1491 C C . GLU A 1 184 ? -17.391 0.465 21.001 1.00 96.25 184 GLU A C 1
ATOM 1493 O O . GLU A 1 184 ? -16.671 -0.037 21.867 1.00 96.25 184 GLU A O 1
ATOM 1498 N N . GLN A 1 185 ? -18.260 -0.262 20.293 1.00 96.06 185 GLN A N 1
ATOM 1499 C CA . GLN A 1 185 ? -18.434 -1.693 20.507 1.00 96.06 185 GLN A CA 1
ATOM 1500 C C . GLN A 1 185 ? -17.150 -2.475 20.190 1.00 96.06 185 GLN A C 1
ATOM 1502 O O . GLN A 1 185 ? -16.804 -3.411 20.912 1.00 96.06 185 GLN A O 1
ATOM 1507 N N . MET A 1 186 ? -16.420 -2.108 19.134 1.00 96.94 186 MET A N 1
ATOM 1508 C CA . MET A 1 186 ? -15.137 -2.727 18.795 1.00 96.94 186 MET A CA 1
ATOM 1509 C C . MET A 1 186 ? -14.109 -2.531 19.917 1.00 96.94 186 MET A C 1
ATOM 1511 O O . MET A 1 186 ? -13.464 -3.498 20.328 1.00 96.94 186 MET A O 1
ATOM 1515 N N . GLN A 1 187 ? -13.985 -1.306 20.433 1.00 97.69 187 GLN A N 1
ATOM 1516 C CA . GLN A 1 187 ? -13.083 -0.974 21.534 1.00 97.69 187 GLN A CA 1
ATOM 1517 C C . GLN A 1 187 ? -13.441 -1.751 22.805 1.00 97.69 187 GLN A C 1
ATOM 1519 O O . GLN A 1 187 ? -12.566 -2.363 23.416 1.00 97.69 187 GLN A O 1
ATOM 1524 N N . GLU A 1 188 ? -14.720 -1.767 23.189 1.00 98.12 188 GLU A N 1
ATOM 1525 C CA . GLU A 1 188 ? -15.206 -2.499 24.362 1.00 98.12 188 GLU A CA 1
ATOM 1526 C C . GLU A 1 188 ? -14.857 -3.991 24.270 1.00 98.12 188 GLU A C 1
ATOM 1528 O O . GLU A 1 188 ? -14.276 -4.565 25.194 1.00 98.12 188 GLU A O 1
ATOM 1533 N N . ARG A 1 189 ? -15.149 -4.620 23.122 1.00 97.94 189 ARG A N 1
ATOM 1534 C CA . ARG A 1 189 ? -14.875 -6.046 22.884 1.00 97.94 189 ARG A CA 1
ATOM 1535 C C . ARG A 1 189 ? -13.385 -6.370 22.958 1.00 97.94 189 ARG A C 1
ATOM 1537 O O . ARG A 1 189 ? -13.029 -7.424 23.488 1.00 97.94 189 ARG A O 1
ATOM 1544 N N . LEU A 1 190 ? -12.532 -5.492 22.431 1.00 98.12 190 LEU A N 1
ATOM 1545 C CA . LEU A 1 190 ? -11.083 -5.670 22.466 1.00 98.12 190 LEU A CA 1
ATOM 1546 C C . LEU A 1 190 ? -10.530 -5.527 23.890 1.00 98.12 190 LEU A C 1
ATOM 1548 O O . LEU A 1 190 ? -9.789 -6.399 24.340 1.00 98.12 190 LEU A O 1
ATOM 1552 N N . ASN A 1 191 ? -10.938 -4.489 24.623 1.00 98.56 191 ASN A N 1
ATOM 1553 C CA . ASN A 1 191 ? -10.513 -4.275 26.009 1.00 98.56 191 ASN A CA 1
ATOM 1554 C C . ASN A 1 191 ? -10.922 -5.439 26.918 1.00 98.56 191 ASN A C 1
ATOM 1556 O O . ASN A 1 191 ? -10.127 -5.918 27.723 1.00 98.56 191 ASN A O 1
ATOM 1560 N N . GLU A 1 192 ? -12.142 -5.946 26.754 1.00 98.50 192 GLU A N 1
ATOM 1561 C CA . GLU A 1 192 ? -12.619 -7.094 27.519 1.00 98.50 192 GLU A CA 1
ATOM 1562 C C . GLU A 1 192 ? -11.837 -8.377 27.188 1.00 98.50 192 GLU A C 1
ATOM 1564 O O . GLU A 1 192 ? -11.608 -9.208 28.067 1.00 98.50 192 GLU A O 1
ATOM 1569 N N . ARG A 1 193 ? -11.385 -8.549 25.937 1.00 98.00 193 ARG A N 1
ATOM 1570 C CA . ARG A 1 193 ? -10.491 -9.658 25.579 1.00 98.00 193 ARG A CA 1
ATOM 1571 C C . ARG A 1 193 ? -9.141 -9.533 26.287 1.00 98.00 193 ARG A C 1
ATOM 1573 O O . ARG A 1 193 ? -8.705 -10.515 26.880 1.00 98.00 193 ARG A O 1
ATOM 1580 N N . ILE A 1 194 ? -8.535 -8.346 26.263 1.00 98.19 194 ILE A N 1
ATOM 1581 C CA . ILE A 1 194 ? -7.253 -8.070 26.929 1.00 98.19 194 ILE A CA 1
ATOM 1582 C C . ILE A 1 194 ? -7.358 -8.358 28.430 1.00 98.19 194 ILE A C 1
ATOM 1584 O O . ILE A 1 194 ? -6.555 -9.124 28.953 1.00 98.19 194 ILE A O 1
ATOM 1588 N N . ARG A 1 195 ? -8.404 -7.857 29.102 1.00 98.12 195 ARG A N 1
ATOM 1589 C CA . ARG A 1 195 ? -8.635 -8.099 30.537 1.00 98.12 195 ARG A CA 1
ATOM 1590 C C . ARG A 1 195 ? -8.672 -9.592 30.880 1.00 98.12 195 ARG A C 1
ATOM 1592 O O . ARG A 1 195 ? -8.086 -10.023 31.869 1.00 98.12 195 ARG A O 1
ATOM 1599 N N . ARG A 1 196 ? -9.351 -10.405 30.061 1.00 97.94 196 ARG A N 1
ATOM 1600 C CA . ARG A 1 196 ? -9.408 -11.867 30.257 1.00 97.94 196 ARG A CA 1
ATOM 1601 C C . ARG A 1 196 ? -8.049 -12.530 30.070 1.00 97.94 196 ARG A C 1
ATOM 1603 O O . ARG A 1 196 ? -7.739 -13.468 30.802 1.00 97.94 196 ARG A O 1
ATOM 1610 N N . ASP A 1 197 ? -7.277 -12.073 29.087 1.00 97.56 197 ASP A N 1
ATOM 1611 C CA . ASP A 1 197 ? -5.947 -12.608 28.806 1.00 97.56 197 ASP A CA 1
ATOM 1612 C C . ASP A 1 197 ? -4.980 -12.265 29.967 1.00 97.56 197 ASP A C 1
ATOM 1614 O O . ASP A 1 197 ? -4.305 -13.162 30.473 1.00 97.56 197 ASP A O 1
ATOM 1618 N N . GLU A 1 198 ? -5.018 -11.038 30.504 1.00 97.56 198 GLU A N 1
ATOM 1619 C CA . GLU A 1 198 ? -4.250 -10.619 31.693 1.00 97.56 198 GLU A CA 1
ATOM 1620 C C . GLU A 1 198 ? -4.619 -11.423 32.956 1.00 97.56 198 GLU A C 1
ATOM 1622 O O . GLU A 1 198 ? -3.746 -11.910 33.680 1.00 97.56 198 GLU A O 1
ATOM 1627 N N . GLU A 1 199 ? -5.915 -11.634 33.215 1.00 97.31 199 GLU A N 1
ATOM 1628 C CA . GLU A 1 199 ? -6.380 -12.469 34.332 1.00 97.31 199 GLU A CA 1
ATOM 1629 C C . GLU A 1 199 ? -5.932 -13.931 34.198 1.00 97.31 199 GLU A C 1
ATOM 1631 O O . GLU A 1 199 ? -5.628 -14.590 35.198 1.00 97.31 199 GLU A O 1
ATOM 1636 N N . ALA A 1 200 ? -5.902 -14.459 32.972 1.00 96.12 200 ALA A N 1
ATOM 1637 C CA . ALA A 1 200 ? -5.431 -15.810 32.700 1.00 96.12 200 ALA A CA 1
ATOM 1638 C C . ALA A 1 200 ? -3.914 -15.942 32.894 1.00 96.12 200 ALA A C 1
ATOM 1640 O O . ALA A 1 200 ? -3.464 -16.990 33.357 1.00 96.12 200 ALA A O 1
ATOM 1641 N N . GLU A 1 201 ? -3.130 -14.908 32.576 1.00 96.44 201 GLU A N 1
ATOM 1642 C CA . GLU A 1 201 ? -1.687 -14.875 32.835 1.00 96.44 201 GLU A CA 1
ATOM 1643 C C . GLU A 1 201 ? -1.362 -14.810 34.328 1.00 96.44 201 GLU A C 1
ATOM 1645 O O . GLU A 1 201 ? -0.485 -15.543 34.788 1.00 96.44 201 GLU A O 1
ATOM 1650 N N . LEU A 1 202 ? -2.091 -14.002 35.104 1.00 94.81 202 LEU A N 1
ATOM 1651 C CA . LEU A 1 202 ? -1.909 -13.916 36.557 1.00 94.81 202 LEU A CA 1
ATOM 1652 C C . LEU A 1 202 ? -2.181 -15.250 37.256 1.00 94.81 202 LEU A C 1
ATOM 1654 O O . LEU A 1 202 ? -1.453 -15.616 38.168 1.00 94.81 202 LEU A O 1
ATOM 1658 N N . LYS A 1 203 ? -3.184 -16.010 36.799 1.00 91.38 203 LYS A N 1
ATOM 1659 C CA . LYS A 1 203 ? -3.505 -17.344 37.343 1.00 91.38 203 LYS A CA 1
ATOM 1660 C C . LYS A 1 203 ? -2.464 -18.421 37.012 1.00 91.38 203 LYS A C 1
ATOM 1662 O O . LYS A 1 203 ? -2.548 -19.516 37.560 1.00 91.38 203 LYS A O 1
ATOM 1667 N N . ARG A 1 204 ? -1.539 -18.154 36.082 1.00 89.44 204 ARG A N 1
ATOM 1668 C CA . ARG A 1 204 ? -0.453 -19.074 35.692 1.00 89.44 204 ARG A CA 1
ATOM 1669 C C . ARG A 1 204 ? 0.860 -18.806 36.433 1.00 89.44 204 ARG A C 1
ATOM 1671 O O . ARG A 1 204 ? 1.774 -19.616 36.293 1.00 89.44 204 ARG A O 1
ATOM 1678 N N . ARG A 1 205 ? 0.972 -17.677 37.136 1.00 71.81 205 ARG A N 1
ATOM 1679 C CA . ARG A 1 205 ? 2.129 -17.301 37.961 1.00 71.81 205 ARG A CA 1
ATOM 1680 C C . ARG A 1 205 ? 1.912 -17.746 39.401 1.00 71.81 205 ARG A C 1
ATOM 1682 O O . ARG A 1 205 ? 2.926 -18.114 40.027 1.00 71.81 205 ARG A O 1
#

Secondary structure (DSSP, 8-state):
--TTTTTTSHHHHHHTTT--HHHHHHHHHHHHHHHHHHHHS-S-HHHHHHHHHHHHHHHHHHHHHHTTSTT-HHHHHHHHHHHHHHHHHHHHHHHHTT----------------PPP---S-HHHHHHHHHHHHHHT-SGGGT--HHHHHHHHHHHTT-----HHHHHHHHHH--SS-S-HHHHHHHHHHHHHHHHHHHHHHTT-

Foldseek 3Di:
DLLCQLCVFPLVVPLVDDDDPVSNVVSLVVSLVSLVVLLVPPPDLVSNLSNLVVLLVSLVVSLVVCPVPPDDVSNVSSVVSNVSSVVSNVVSVCVVVVNDDDPDPDDPPPPPVPDQAADPDDPLLVLLVLVVVQVVLPPPNSPDDSLRSQVVSCRNHVHPDPPSVVSLVVLVVDPDPDSNVSVVVVVVVVVVVVVVVVVVVVVVD

Sequence (205 aa):
MEHLILTETSFFRLIGGSACNDEIQESYNGFISEVVSLCSNMLNPENTFFALSFAETELQFHDTLQTENTGNNRSIYVRKALSFVRKMLEYIGQIRSGQVHTPQVERRKEKKNSQPLQWTGNAIDLVEIIYGIHEMGCINNGEIPLKQLAPILYSFFGVETKDCYRFYTDIKRRKTISHTHFLEQMQERLNERIRRDEEAELKRR